Protein AF-Q53W29-F1 (afdb_monomer_lite)

pLDDT: mean 76.53, std 16.5, range [38.97, 96.25]

Radius of gyration: 24.61 Å; chains: 1; bounding box: 53×35×80 Å

Foldseek 3Di:
DDPDDDDPFAFPAADPPQQWTQTPVRDIHHDPDDDDDPPPQQDCRVDPPSCCVRCVVPPDPPVCPPCVVLVVVCVPDVDPSVLVVLLVVLQVQLVVCVVVVHPVSLVSLVVSLVSVVVVLVVCVVPDPDPDDQLLNVLQVQLSVLQVVLSVCCVPPVPLSVLSNVLGNVVSNVLSVLLVVLLVLLCCVPPVVVVPVDDDDDSCVLDDVVLSVQLSVLSSQLSVCCVPDVCSVVSNVVSCVSSVVSVCVSPVD

Secondary structure (DSSP, 8-state):
---PPP----EEEEETTTTEEEETTS-EEE-SS-----TTS----S-TTHHHHHHHHHH-TTSHHHHHHHHHHHHHS---HHHHHHHHHHHHHHHHHHHTT-HHHHHHHHHHHHHHHHHHHHHHHS-S-SS--HHHHHHHHHHHHHHHHHHHTTT-HHHHHHIIIIIIIHHHHHHHHHHHHHHHHHHHHTTTTBTTB-PPPGGGSS-HHHHHHHHHHHHHHHHHTTT-TTHHHHHHHHHHHHHHHHHHHHT-

Structure (mmCIF, N/CA/C/O backbone):
data_AF-Q53W29-F1
#
_entry.id   AF-Q53W29-F1
#
loop_
_atom_site.group_PDB
_atom_site.id
_atom_site.type_symbol
_atom_site.label_atom_id
_atom_site.label_alt_id
_atom_site.label_comp_id
_atom_site.label_asym_id
_atom_site.label_entity_id
_atom_site.label_seq_id
_atom_site.pdbx_PDB_ins_code
_atom_site.Cartn_x
_atom_site.Cartn_y
_atom_site.Cartn_z
_atom_site.occupancy
_atom_site.B_iso_or_equiv
_atom_site.auth_seq_id
_atom_site.auth_comp_id
_atom_site.auth_asym_id
_atom_site.auth_atom_id
_atom_site.pdbx_PDB_model_num
ATOM 1 N N . MET A 1 1 ? -29.229 -2.350 37.852 1.00 38.97 1 MET A N 1
ATOM 2 C CA . MET A 1 1 ? -28.148 -2.123 38.839 1.00 38.97 1 MET A CA 1
ATOM 3 C C . MET A 1 1 ? -26.918 -1.563 38.125 1.00 38.97 1 MET A C 1
ATOM 5 O O . MET A 1 1 ? -26.334 -2.263 37.306 1.00 38.97 1 MET A O 1
ATOM 9 N N . ARG A 1 2 ? -26.562 -0.289 38.352 1.00 41.41 2 ARG A N 1
ATOM 10 C CA . ARG A 1 2 ? -25.326 0.320 37.818 1.00 41.41 2 ARG A CA 1
ATOM 11 C C . ARG A 1 2 ? -24.132 -0.297 38.557 1.00 41.41 2 ARG A C 1
ATOM 13 O O . ARG A 1 2 ? -24.006 -0.080 39.756 1.00 41.41 2 ARG A O 1
ATOM 20 N N . ARG A 1 3 ? -23.262 -1.042 37.866 1.00 46.38 3 ARG A N 1
ATOM 21 C CA . ARG A 1 3 ? -21.938 -1.425 38.392 1.00 46.38 3 ARG A CA 1
ATOM 22 C C . ARG A 1 3 ? -21.079 -0.158 38.501 1.00 46.38 3 ARG A C 1
ATOM 24 O O . ARG A 1 3 ? -20.391 0.209 37.553 1.00 46.38 3 ARG A O 1
ATOM 31 N N . GLY A 1 4 ? -21.208 0.563 39.611 1.00 52.28 4 GLY A N 1
ATOM 32 C CA . GLY A 1 4 ? -20.331 1.681 39.948 1.00 52.28 4 GLY A CA 1
ATOM 33 C C . GLY A 1 4 ? -18.933 1.169 40.285 1.00 52.28 4 GLY A C 1
ATOM 34 O O . GLY A 1 4 ? -18.791 0.089 40.856 1.00 52.28 4 GLY A O 1
ATOM 35 N N . ARG A 1 5 ? -17.896 1.927 39.918 1.00 61.09 5 ARG A N 1
ATOM 36 C CA . ARG A 1 5 ? -16.548 1.698 40.452 1.00 61.09 5 ARG A CA 1
ATOM 37 C C . ARG A 1 5 ? -16.593 2.053 41.934 1.00 61.09 5 ARG A C 1
ATOM 39 O O . ARG A 1 5 ? -16.940 3.182 42.265 1.00 61.09 5 AR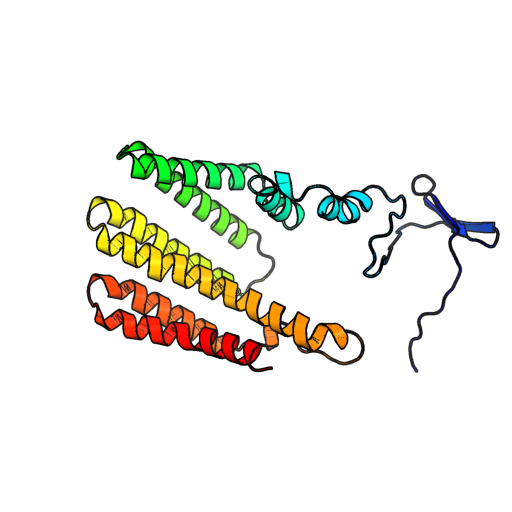G A O 1
ATOM 46 N N . VAL A 1 6 ? -16.280 1.096 42.798 1.00 71.94 6 VAL A N 1
ATOM 47 C CA . VAL A 1 6 ? -16.143 1.334 44.236 1.00 71.94 6 VAL A CA 1
ATOM 48 C C . VAL A 1 6 ? -14.665 1.572 44.508 1.00 71.94 6 VAL A C 1
ATOM 50 O O . VAL A 1 6 ? -13.829 0.752 44.130 1.00 71.94 6 VAL A O 1
ATOM 53 N N . LEU A 1 7 ? -14.341 2.717 45.107 1.00 76.25 7 LEU A N 1
ATOM 54 C CA . LEU A 1 7 ? -13.001 2.967 45.622 1.00 76.25 7 LEU A CA 1
ATOM 55 C C . LEU A 1 7 ? -12.829 2.100 46.873 1.00 76.25 7 LEU A C 1
ATOM 57 O O . LEU A 1 7 ? -13.515 2.335 47.861 1.00 76.25 7 LEU A O 1
ATOM 61 N N . LEU A 1 8 ? -11.969 1.082 46.797 1.00 79.38 8 LEU A N 1
ATOM 62 C CA . LEU A 1 8 ? -11.723 0.172 47.921 1.00 79.38 8 LEU A CA 1
ATOM 63 C C . LEU A 1 8 ? -10.743 0.775 48.931 1.00 79.38 8 LEU A C 1
ATOM 65 O O . LEU A 1 8 ? -11.019 0.753 50.121 1.00 79.38 8 LEU A O 1
ATOM 69 N N . ALA A 1 9 ? -9.624 1.321 48.452 1.00 79.50 9 ALA A N 1
ATOM 70 C CA . ALA A 1 9 ? -8.602 1.962 49.274 1.00 79.50 9 ALA A CA 1
ATOM 71 C C . ALA A 1 9 ? -7.724 2.881 48.410 1.00 79.50 9 ALA A C 1
ATOM 73 O O . ALA A 1 9 ? -7.690 2.738 47.181 1.00 79.50 9 ALA A O 1
ATOM 74 N N . ARG A 1 10 ? -7.006 3.815 49.041 1.00 81.88 10 ARG A N 1
ATOM 75 C CA . ARG A 1 10 ? -5.966 4.625 48.389 1.00 81.88 10 ARG A CA 1
ATOM 76 C C . ARG A 1 10 ? -4.592 4.036 48.669 1.00 81.88 10 ARG A C 1
ATOM 78 O O . ARG A 1 10 ? -4.290 3.654 49.795 1.00 81.88 10 ARG A O 1
ATOM 85 N N . THR A 1 11 ? -3.766 3.953 47.633 1.00 79.50 11 THR A N 1
ATOM 86 C CA . THR A 1 11 ? -2.407 3.411 47.724 1.00 79.50 11 THR A CA 1
ATOM 87 C C . THR A 1 11 ? -1.407 4.556 47.818 1.00 79.50 11 THR A C 1
ATOM 89 O O . THR A 1 11 ? -1.375 5.413 46.939 1.00 79.50 11 THR A O 1
ATOM 92 N N . ARG A 1 12 ? -0.580 4.548 48.865 1.00 82.12 12 ARG A N 1
ATOM 93 C CA . ARG A 1 12 ? 0.506 5.505 49.095 1.00 82.12 12 ARG A CA 1
ATOM 94 C C . ARG A 1 12 ? 1.730 5.199 48.235 1.00 82.12 12 ARG A C 1
ATOM 96 O O . ARG A 1 12 ? 2.352 6.115 47.712 1.00 82.12 12 ARG A O 1
ATOM 103 N N . ALA A 1 13 ? 2.092 3.923 48.117 1.00 75.75 13 ALA A N 1
ATOM 104 C CA . ALA A 1 13 ? 3.241 3.480 47.335 1.00 75.75 13 ALA A CA 1
ATOM 105 C C . ALA A 1 13 ? 3.080 2.026 46.875 1.00 75.75 13 ALA A C 1
ATOM 107 O O . ALA A 1 13 ? 2.381 1.227 47.505 1.00 75.75 13 ALA A O 1
ATOM 108 N N . VAL A 1 14 ? 3.741 1.686 45.770 1.00 79.88 14 VAL A N 1
ATOM 109 C CA . VAL A 1 14 ? 3.763 0.334 45.208 1.00 79.88 14 VAL A CA 1
ATOM 110 C C . VAL A 1 14 ? 5.166 -0.235 45.378 1.00 79.88 14 VAL A C 1
ATOM 112 O O . VAL A 1 14 ? 6.110 0.261 44.773 1.00 79.88 14 VAL A O 1
ATOM 115 N N . ASP A 1 15 ? 5.295 -1.289 46.179 1.00 80.00 15 ASP A N 1
ATOM 116 C CA . ASP A 1 15 ? 6.520 -2.073 46.285 1.00 80.00 15 ASP A CA 1
ATOM 117 C C . ASP A 1 15 ? 6.503 -3.173 45.211 1.00 80.00 15 ASP A C 1
ATOM 119 O O . ASP A 1 15 ? 5.714 -4.129 45.257 1.00 80.00 15 ASP A O 1
ATOM 123 N N . LEU A 1 16 ? 7.344 -2.992 44.191 1.00 75.56 16 LEU A N 1
ATOM 124 C CA . LEU A 1 16 ? 7.481 -3.912 43.061 1.00 75.56 16 LEU A CA 1
ATOM 125 C C . LEU A 1 16 ? 8.342 -5.133 43.401 1.00 75.56 16 LEU A C 1
ATOM 127 O O . LEU A 1 16 ? 8.064 -6.225 42.903 1.00 75.56 16 LEU A O 1
ATOM 131 N N . GLU A 1 17 ? 9.343 -4.972 44.266 1.00 75.88 17 GLU A N 1
ATOM 132 C CA . GLU A 1 17 ? 10.266 -6.044 44.651 1.00 75.88 17 GLU A CA 1
ATOM 133 C C . GLU A 1 17 ? 9.605 -6.997 45.648 1.00 75.88 17 GLU A C 1
ATOM 135 O O . GLU A 1 17 ? 9.575 -8.212 45.438 1.00 75.88 17 GLU A O 1
ATOM 140 N N . GLY A 1 18 ? 8.987 -6.448 46.694 1.00 78.38 18 GLY A N 1
ATOM 141 C CA . GLY A 1 18 ? 8.276 -7.208 47.720 1.00 78.38 18 GLY A CA 1
ATOM 142 C C . GLY A 1 18 ? 6.861 -7.634 47.323 1.00 78.38 18 GLY A C 1
ATOM 143 O O . GLY A 1 18 ? 6.231 -8.387 48.071 1.00 78.38 18 GLY A O 1
ATOM 144 N N . ARG A 1 19 ? 6.368 -7.182 46.158 1.00 83.25 19 ARG A N 1
ATOM 145 C CA . ARG A 1 19 ? 5.010 -7.405 45.621 1.00 83.25 19 ARG A CA 1
ATOM 146 C C . ARG A 1 19 ? 3.896 -7.014 46.594 1.00 83.25 19 ARG A C 1
ATOM 148 O O . ARG A 1 19 ? 2.971 -7.789 46.863 1.00 83.25 19 ARG A O 1
ATOM 155 N N . ARG A 1 20 ? 3.989 -5.802 47.140 1.00 85.69 20 ARG A N 1
ATOM 156 C CA . ARG A 1 20 ? 3.060 -5.267 48.146 1.00 85.69 20 ARG A CA 1
ATOM 157 C C . ARG A 1 20 ? 2.569 -3.872 47.765 1.00 85.69 20 ARG A C 1
ATOM 159 O O . ARG A 1 20 ? 3.304 -3.064 47.210 1.00 85.69 20 ARG A O 1
ATOM 166 N N . LEU A 1 21 ? 1.311 -3.587 48.066 1.00 83.50 21 LEU A N 1
ATOM 167 C CA . LEU A 1 21 ? 0.720 -2.255 47.995 1.00 83.50 21 LEU A CA 1
ATOM 168 C C . LEU A 1 21 ? 0.696 -1.680 49.406 1.00 83.50 21 LEU A C 1
ATOM 170 O O . LEU A 1 21 ? 0.140 -2.302 50.308 1.00 83.50 21 LEU A O 1
ATOM 174 N N . LEU A 1 22 ? 1.286 -0.504 49.588 1.00 84.69 22 LEU A N 1
ATOM 175 C CA . LEU A 1 22 ? 1.229 0.241 50.841 1.00 84.69 22 LEU A CA 1
ATOM 176 C C . LEU A 1 22 ? 0.023 1.176 50.768 1.00 84.69 22 LEU A C 1
ATOM 178 O O . LEU A 1 22 ? 0.002 2.088 49.938 1.00 84.69 22 LEU A O 1
ATOM 182 N N . LEU A 1 23 ? -1.002 0.924 51.575 1.00 86.62 23 LEU A N 1
ATOM 183 C CA . LEU A 1 23 ? -2.218 1.734 51.621 1.00 86.62 23 LEU A CA 1
ATOM 184 C C . LEU A 1 23 ? -1.997 2.991 52.475 1.00 86.62 23 LEU A C 1
ATOM 186 O O . LEU A 1 23 ? -1.118 3.027 53.336 1.00 86.62 23 LEU A O 1
ATOM 190 N N . GLU A 1 24 ? -2.770 4.048 52.217 1.00 84.38 24 GLU A N 1
ATOM 191 C CA . GLU A 1 24 ? -2.707 5.282 53.020 1.00 84.38 24 GLU A CA 1
ATOM 192 C C . GLU A 1 24 ? -3.077 5.033 54.489 1.00 84.38 24 GLU A C 1
ATOM 194 O O . GLU A 1 24 ? -2.496 5.659 55.371 1.00 84.38 24 GLU A O 1
ATOM 199 N N . ASP A 1 25 ? -3.945 4.051 54.745 1.00 82.69 25 ASP A N 1
ATOM 200 C CA . ASP A 1 25 ? -4.374 3.642 56.088 1.00 82.69 25 ASP A CA 1
ATOM 201 C C . ASP A 1 25 ? -3.302 2.827 56.848 1.00 82.69 25 ASP A C 1
ATOM 203 O O . ASP A 1 25 ? -3.520 2.399 57.978 1.00 82.69 25 ASP A O 1
ATOM 207 N N . GLY A 1 26 ? -2.125 2.613 56.243 1.00 80.62 26 GLY A N 1
ATOM 208 C CA . GLY A 1 26 ? -1.001 1.870 56.826 1.00 80.62 26 GLY A CA 1
ATOM 209 C C . GLY A 1 26 ? -1.025 0.363 56.555 1.00 80.62 26 GLY A C 1
ATOM 210 O O . GLY A 1 26 ? -0.015 -0.310 56.765 1.00 80.62 26 GLY A O 1
ATOM 211 N N . ASP A 1 27 ? -2.134 -0.156 56.032 1.00 83.62 27 ASP A N 1
ATOM 212 C CA . ASP A 1 27 ? -2.282 -1.561 55.667 1.00 83.62 27 ASP A CA 1
ATOM 213 C C . ASP A 1 27 ? -1.431 -1.947 54.449 1.00 83.62 27 ASP A C 1
ATOM 215 O O . ASP A 1 27 ? -1.219 -1.170 53.512 1.00 83.62 27 ASP A O 1
ATOM 219 N N . VAL A 1 28 ? -0.958 -3.195 54.447 1.00 85.56 28 VAL A N 1
ATOM 220 C CA . VAL A 1 28 ? -0.100 -3.737 53.390 1.00 85.56 28 VAL A CA 1
ATOM 221 C C . VAL A 1 28 ? -0.832 -4.849 52.652 1.00 85.56 28 VAL A C 1
ATOM 223 O O . VAL A 1 28 ? -1.107 -5.905 53.222 1.00 85.56 28 VAL A O 1
ATOM 226 N N . LEU A 1 29 ? -1.117 -4.639 51.365 1.00 85.44 29 LEU A N 1
ATOM 227 C CA . LEU A 1 29 ? -1.832 -5.612 50.542 1.00 85.44 29 LEU A CA 1
ATOM 228 C C . LEU A 1 29 ? -0.870 -6.350 49.598 1.00 85.44 29 LEU A C 1
ATOM 230 O O . LEU A 1 29 ? -0.318 -5.731 48.685 1.00 85.44 29 LEU A O 1
ATOM 234 N N . PRO A 1 30 ? -0.648 -7.663 49.759 1.00 87.88 30 PRO A N 1
ATOM 235 C CA . PRO A 1 30 ? 0.160 -8.422 48.814 1.00 87.88 30 PRO A CA 1
ATOM 236 C C . PRO A 1 30 ? -0.577 -8.590 47.480 1.00 87.88 30 PRO A C 1
ATOM 238 O O . PRO A 1 30 ? -1.796 -8.767 47.447 1.00 87.88 30 PRO A O 1
ATOM 241 N N . TYR A 1 31 ? 0.159 -8.599 46.369 1.00 81.75 31 TYR A N 1
ATOM 242 C CA . TYR A 1 31 ? -0.407 -8.883 45.050 1.00 81.75 31 TYR A CA 1
ATOM 243 C C . TYR A 1 31 ? 0.415 -9.920 44.285 1.00 81.75 31 TYR A C 1
ATOM 245 O O . TYR A 1 31 ? 1.634 -10.012 44.394 1.00 81.75 31 TYR A O 1
ATOM 253 N N . ARG A 1 32 ? -0.272 -10.711 43.455 1.00 80.38 32 ARG A N 1
ATOM 254 C CA . ARG A 1 32 ? 0.377 -11.633 42.509 1.00 80.38 32 ARG A CA 1
ATOM 255 C C . ARG A 1 32 ? 0.527 -11.008 41.126 1.00 80.38 32 ARG A C 1
ATOM 257 O O . ARG A 1 32 ? 1.554 -11.189 40.478 1.00 80.38 32 ARG A O 1
ATOM 264 N N . HIS A 1 33 ? -0.487 -10.256 40.703 1.00 76.94 33 HIS A N 1
ATOM 265 C CA . HIS A 1 33 ? -0.517 -9.502 39.455 1.00 76.94 33 HIS A CA 1
ATOM 266 C C . HIS A 1 33 ? -1.062 -8.107 39.742 1.00 76.94 33 HIS A C 1
ATOM 268 O O . HIS A 1 33 ? -2.123 -7.977 40.351 1.00 76.94 33 HIS A O 1
ATOM 274 N N . LEU A 1 34 ? -0.326 -7.082 39.314 1.00 76.94 34 LEU A N 1
ATOM 275 C CA . LEU A 1 34 ? -0.728 -5.689 39.441 1.00 76.94 34 LEU A CA 1
ATOM 276 C C . LEU A 1 34 ? -1.167 -5.177 38.071 1.00 76.94 34 LEU A C 1
ATOM 278 O O . LEU A 1 34 ? -0.392 -5.207 37.119 1.00 76.94 34 LEU A O 1
ATOM 282 N N . VAL A 1 35 ? -2.410 -4.711 37.976 1.00 73.50 35 VAL A N 1
ATOM 283 C CA . VAL A 1 35 ? -2.943 -4.070 36.769 1.00 73.50 35 VAL A CA 1
ATOM 284 C C . VAL A 1 35 ? -3.181 -2.603 37.095 1.00 73.50 35 VAL A C 1
ATOM 286 O O . VAL A 1 35 ? -4.071 -2.276 37.877 1.00 73.50 35 VAL A O 1
ATOM 289 N N . VAL A 1 36 ? -2.375 -1.724 36.503 1.00 71.56 36 VAL A N 1
ATOM 290 C CA . VAL A 1 36 ? -2.460 -0.275 36.713 1.00 71.56 36 VAL A CA 1
ATOM 291 C C . VAL A 1 36 ? -3.171 0.359 35.520 1.00 71.56 36 VAL A C 1
ATOM 293 O O . VAL A 1 36 ? -2.742 0.204 34.381 1.00 71.56 36 VAL A O 1
ATOM 296 N N . ALA A 1 37 ? -4.264 1.078 35.775 1.00 67.94 37 ALA A N 1
ATOM 297 C CA . ALA A 1 37 ? -4.980 1.841 34.756 1.00 67.94 37 ALA A CA 1
ATOM 298 C C . ALA A 1 37 ? -4.677 3.334 34.936 1.00 67.94 37 ALA A C 1
ATOM 300 O O . ALA A 1 37 ? -5.275 3.991 35.783 1.00 67.94 37 ALA A O 1
ATOM 301 N N . THR A 1 38 ? -3.745 3.869 34.147 1.00 61.56 38 THR A N 1
ATOM 302 C CA . THR A 1 38 ? -3.187 5.224 34.327 1.00 61.56 38 THR A CA 1
ATOM 303 C C . THR A 1 38 ? -4.040 6.356 33.743 1.00 61.56 38 THR A C 1
ATOM 305 O O . THR A 1 38 ? -3.703 7.526 33.882 1.00 61.56 38 THR A O 1
ATOM 308 N N . GLY A 1 39 ? -5.186 6.052 33.128 1.00 60.41 39 GLY A N 1
ATOM 309 C CA . GLY A 1 39 ? -5.981 7.074 32.442 1.00 60.41 39 GLY A CA 1
ATOM 310 C C . GLY A 1 39 ? -5.203 7.741 31.297 1.00 60.41 39 GLY A C 1
ATOM 311 O O . GLY A 1 39 ? -4.250 7.178 30.770 1.00 60.41 39 GLY A O 1
ATOM 312 N N . SER A 1 40 ? -5.642 8.924 30.863 1.00 49.41 40 SER A N 1
ATOM 313 C CA . SER A 1 40 ? -5.074 9.644 29.710 1.00 49.41 40 SER A CA 1
ATOM 314 C C . SER A 1 40 ? -3.963 10.639 30.063 1.00 49.41 40 SER A C 1
ATOM 316 O O . SER A 1 40 ? -3.484 11.339 29.176 1.00 49.41 40 SER A O 1
ATOM 318 N N . LEU A 1 41 ? -3.603 10.767 31.341 1.00 47.31 41 LEU A N 1
ATOM 319 C CA . LEU A 1 41 ? -2.582 11.705 31.798 1.00 47.31 41 LEU A CA 1
ATOM 320 C C . LEU A 1 41 ? -1.287 10.929 32.065 1.00 47.31 41 LEU A C 1
ATOM 322 O O . LEU A 1 41 ? -1.302 10.008 32.881 1.00 47.31 41 LEU A O 1
ATOM 326 N N . PRO A 1 42 ? -0.184 11.270 31.384 1.00 48.09 42 PRO A N 1
ATOM 327 C CA . PRO A 1 42 ? 1.108 10.657 31.635 1.00 48.09 42 PRO A CA 1
ATOM 328 C C . PRO A 1 42 ? 1.651 11.161 32.978 1.00 48.09 42 PRO A C 1
ATOM 330 O O . PRO A 1 42 ? 2.324 12.184 33.043 1.00 48.09 42 PRO A O 1
ATOM 333 N N . SER A 1 43 ? 1.321 10.472 34.066 1.00 53.81 43 SER A N 1
ATOM 334 C CA . SER A 1 43 ? 1.996 10.627 35.353 1.00 53.81 43 SER A CA 1
ATOM 335 C C . SER A 1 43 ? 3.097 9.576 35.476 1.00 53.81 43 SER A C 1
ATOM 337 O O . SER A 1 43 ? 2.880 8.401 35.175 1.00 53.81 43 SER A O 1
ATOM 339 N N . ASP A 1 44 ? 4.290 9.996 35.899 1.00 56.19 44 ASP A N 1
ATOM 340 C CA . ASP A 1 44 ? 5.346 9.058 36.267 1.00 56.19 44 ASP A CA 1
ATOM 341 C C . ASP A 1 44 ? 4.942 8.360 37.568 1.00 56.19 44 ASP A C 1
ATOM 343 O O . ASP A 1 44 ? 4.820 8.985 38.621 1.00 56.19 44 ASP A O 1
ATOM 347 N N . LEU A 1 45 ? 4.651 7.066 37.466 1.00 59.72 45 LEU A N 1
ATOM 348 C CA . LEU A 1 45 ? 4.198 6.244 38.586 1.00 59.72 45 LEU A CA 1
ATOM 349 C C . LEU A 1 45 ? 5.352 5.506 39.272 1.00 59.72 45 LEU A C 1
ATOM 351 O O . LEU A 1 45 ? 5.093 4.632 40.097 1.00 59.72 45 LEU A O 1
ATOM 355 N N . GLY A 1 46 ? 6.608 5.793 38.908 1.00 55.91 46 GLY A N 1
ATOM 356 C CA . GLY A 1 46 ? 7.776 5.088 39.443 1.00 55.91 46 GLY A CA 1
ATOM 357 C C . GLY A 1 46 ? 7.823 3.609 39.044 1.00 55.91 46 GLY A C 1
ATOM 358 O O . GLY A 1 46 ? 8.558 2.828 39.640 1.00 55.91 46 GLY A O 1
ATOM 359 N N . VAL A 1 47 ? 7.030 3.210 38.041 1.00 57.12 47 VAL A N 1
ATOM 360 C CA . VAL A 1 47 ? 7.016 1.851 37.494 1.00 57.12 47 VAL A CA 1
ATOM 361 C C . VAL A 1 47 ? 8.021 1.790 36.337 1.00 57.12 47 VAL A C 1
ATOM 363 O O . VAL A 1 47 ? 7.847 2.523 35.353 1.00 57.12 47 VAL A O 1
ATOM 366 N N . PRO A 1 48 ? 9.052 0.925 36.406 1.00 49.62 48 PRO A N 1
ATOM 367 C CA . PRO A 1 48 ? 10.018 0.752 35.325 1.00 49.62 48 PRO A CA 1
ATOM 368 C C . PRO A 1 48 ? 9.304 0.487 33.991 1.00 49.62 48 PRO A C 1
ATOM 370 O O . PRO A 1 48 ? 8.479 -0.419 33.891 1.00 49.62 48 PRO A O 1
ATOM 373 N N . GLY A 1 49 ? 9.594 1.304 32.973 1.00 49.97 49 GLY A N 1
ATOM 374 C CA . GLY A 1 49 ? 9.006 1.203 31.627 1.00 49.97 49 GLY A CA 1
ATOM 375 C C . GLY A 1 49 ? 7.840 2.157 31.320 1.00 49.97 49 GLY A C 1
ATOM 376 O O . GLY A 1 49 ? 7.549 2.375 30.147 1.00 49.97 49 GLY A O 1
ATOM 377 N N . VAL A 1 50 ? 7.212 2.794 32.319 1.00 49.06 50 VAL A N 1
ATOM 378 C CA . VAL A 1 50 ? 6.088 3.736 32.094 1.00 49.06 50 VAL A CA 1
ATOM 379 C C . VAL A 1 50 ? 6.576 5.148 31.733 1.00 49.06 50 VAL A C 1
ATOM 381 O O . VAL A 1 50 ? 6.007 5.794 30.851 1.00 49.06 50 VAL A O 1
ATOM 384 N N . GLY A 1 51 ? 7.678 5.608 32.339 1.00 46.44 51 GLY A N 1
ATOM 385 C CA . GLY A 1 51 ? 8.250 6.940 32.085 1.00 46.44 51 GLY A CA 1
ATOM 386 C C . GLY A 1 51 ? 8.758 7.154 30.650 1.00 46.44 51 GLY A C 1
ATOM 387 O O . GLY A 1 51 ? 8.638 8.253 30.111 1.00 46.44 51 GLY A O 1
ATOM 388 N N . LEU A 1 52 ? 9.242 6.094 29.989 1.00 46.38 52 LEU A N 1
ATOM 389 C CA . LEU A 1 52 ? 9.743 6.142 28.605 1.00 46.38 52 LEU A CA 1
ATOM 390 C C . LEU A 1 52 ? 8.644 6.489 27.583 1.00 46.38 52 LEU A C 1
ATOM 392 O O . LEU A 1 52 ? 8.901 7.229 26.636 1.00 46.38 52 LEU A O 1
ATOM 396 N N . LEU A 1 53 ? 7.412 6.020 27.804 1.00 43.66 53 LEU A N 1
ATOM 397 C CA . LEU A 1 53 ? 6.248 6.315 26.955 1.00 43.66 53 LEU A CA 1
ATOM 398 C C . LEU A 1 53 ? 5.685 7.724 27.190 1.00 43.66 53 LEU A C 1
ATOM 400 O O . LEU A 1 53 ? 5.256 8.388 26.250 1.00 43.66 53 LEU A O 1
ATOM 404 N N . ALA A 1 54 ? 5.683 8.167 28.446 1.00 39.72 54 ALA A N 1
ATOM 405 C CA . ALA A 1 54 ? 5.110 9.438 28.878 1.00 39.72 54 ALA A CA 1
ATOM 406 C C . ALA A 1 54 ? 5.982 10.652 28.512 1.00 39.72 54 ALA A C 1
ATOM 408 O O . ALA A 1 54 ? 5.467 11.677 28.067 1.00 39.72 54 ALA A O 1
ATOM 409 N N . LEU A 1 55 ? 7.299 10.538 28.704 1.00 40.66 55 LEU A N 1
ATOM 410 C CA . LEU A 1 55 ? 8.235 11.663 28.613 1.00 40.66 55 LEU A CA 1
ATOM 411 C C . LEU A 1 55 ? 9.046 11.676 27.309 1.00 40.66 55 LEU A C 1
ATOM 413 O O . LEU A 1 55 ? 9.523 12.739 26.911 1.00 40.66 55 LEU A O 1
ATOM 417 N N . GLY A 1 56 ? 9.167 10.538 26.615 1.00 41.47 56 GLY A N 1
ATOM 418 C CA . GLY A 1 56 ? 9.951 10.422 25.379 1.00 41.47 56 GLY A CA 1
ATOM 419 C C . GLY A 1 56 ? 9.399 11.244 24.209 1.00 41.47 56 GLY A C 1
ATOM 420 O O . GLY A 1 56 ? 10.167 11.817 23.442 1.00 41.47 56 GLY A O 1
ATOM 421 N N . PHE A 1 57 ? 8.073 11.384 24.105 1.00 40.66 57 PHE A N 1
ATOM 422 C CA . PHE A 1 57 ? 7.439 12.189 23.051 1.00 40.66 57 PHE A CA 1
ATOM 423 C C . PHE A 1 57 ? 7.552 13.702 23.275 1.00 40.66 57 PHE A C 1
ATOM 425 O O . PHE A 1 57 ? 7.499 14.464 22.313 1.00 40.66 57 PHE A O 1
ATOM 432 N N . ALA A 1 58 ? 7.704 14.147 24.525 1.00 40.84 58 ALA A N 1
ATOM 433 C CA . ALA A 1 58 ? 7.697 15.569 24.860 1.00 40.84 58 ALA A CA 1
ATOM 434 C C . ALA A 1 58 ? 9.071 16.242 24.693 1.00 40.84 58 ALA A C 1
ATOM 436 O O . ALA A 1 58 ? 9.127 17.454 24.508 1.00 40.84 58 ALA A O 1
ATOM 437 N N . GLN A 1 59 ? 10.174 15.484 24.763 1.00 40.66 59 GLN A N 1
ATOM 438 C CA . GLN A 1 59 ? 11.503 16.068 24.995 1.00 40.66 59 GLN A CA 1
ATOM 439 C C . GLN A 1 59 ? 12.469 16.069 23.799 1.00 40.66 59 GLN A C 1
ATOM 441 O O . GLN A 1 59 ? 13.530 16.676 23.906 1.00 40.66 59 GLN A O 1
ATOM 446 N N . ALA A 1 60 ? 12.147 15.460 22.649 1.00 41.25 60 ALA A N 1
ATOM 447 C CA . ALA A 1 60 ? 13.087 15.454 21.516 1.00 41.25 60 ALA A CA 1
ATOM 448 C C . ALA A 1 60 ? 12.434 15.433 20.116 1.00 41.25 60 ALA A C 1
ATOM 450 O O . ALA A 1 60 ? 12.636 14.484 19.364 1.00 41.25 60 ALA A O 1
ATOM 451 N N . PRO A 1 61 ? 11.707 16.487 19.696 1.00 44.22 61 PRO A N 1
ATOM 452 C CA . PRO A 1 61 ? 11.138 16.567 18.344 1.00 44.22 61 PRO A CA 1
ATOM 453 C C . PRO A 1 61 ? 12.189 16.697 17.220 1.00 44.22 61 PRO A C 1
ATOM 455 O O . PRO A 1 61 ? 11.891 16.394 16.069 1.00 44.22 61 PRO A O 1
ATOM 458 N N . ALA A 1 62 ? 13.423 17.118 17.525 1.00 41.12 62 ALA A N 1
ATOM 459 C CA . ALA A 1 62 ? 14.430 17.461 16.511 1.00 41.12 62 ALA A CA 1
ATOM 460 C C . ALA A 1 62 ? 15.262 16.274 15.975 1.00 41.12 62 ALA A C 1
ATOM 462 O O . ALA A 1 62 ? 15.810 16.363 14.880 1.00 41.12 62 ALA A O 1
ATOM 463 N N . LEU A 1 63 ? 15.344 15.153 16.703 1.00 41.56 63 LEU A N 1
ATOM 464 C CA . LEU A 1 63 ? 16.121 13.962 16.294 1.00 41.56 63 LEU A CA 1
ATOM 465 C C . LEU A 1 63 ? 15.258 12.867 15.634 1.00 41.56 63 LEU A C 1
ATOM 467 O O . LEU A 1 63 ? 15.753 11.828 15.202 1.00 41.56 63 LEU A O 1
ATOM 471 N N . VAL A 1 64 ? 13.956 13.121 15.518 1.00 50.16 64 VAL A N 1
ATOM 472 C CA . VAL A 1 64 ? 12.932 12.200 15.010 1.00 50.16 64 VAL A CA 1
ATOM 473 C C . VAL A 1 64 ? 12.929 11.942 13.489 1.00 50.16 64 VAL A C 1
ATOM 475 O O . VAL A 1 64 ? 12.372 10.901 13.132 1.00 50.16 64 VAL A O 1
ATOM 478 N N . PRO A 1 65 ? 13.534 12.735 12.569 1.00 43.81 65 PRO A N 1
ATOM 479 C CA . PRO A 1 65 ? 13.270 12.524 11.140 1.00 43.81 65 PRO A CA 1
ATOM 480 C C . PRO A 1 65 ? 13.734 11.166 10.591 1.00 43.81 65 PRO A C 1
ATOM 482 O O . PRO A 1 65 ? 13.120 10.662 9.658 1.00 43.81 65 PRO A O 1
ATOM 485 N N . TRP A 1 66 ? 14.775 10.553 11.171 1.00 41.41 66 TRP A N 1
ATOM 486 C CA . TRP A 1 66 ? 15.375 9.324 10.626 1.00 41.41 66 TRP A CA 1
ATOM 487 C C . TRP A 1 66 ? 15.239 8.100 11.545 1.00 41.41 66 TRP A C 1
ATOM 489 O O . TRP A 1 66 ? 15.039 6.992 11.057 1.00 41.41 66 TRP A O 1
ATOM 499 N N . GLY A 1 67 ? 15.281 8.279 12.872 1.00 39.50 67 GLY A N 1
ATOM 500 C CA . GLY A 1 67 ? 15.165 7.176 13.840 1.00 39.50 67 GLY A CA 1
ATOM 501 C C . GLY A 1 67 ? 13.769 6.999 14.446 1.00 39.50 67 GLY A C 1
ATOM 502 O O . GLY A 1 67 ? 13.413 5.902 14.865 1.00 39.50 67 GLY A O 1
ATOM 503 N N . GLY A 1 68 ? 12.950 8.055 14.475 1.00 42.47 68 GLY A N 1
ATOM 504 C CA . GLY A 1 68 ? 11.670 8.045 15.187 1.00 42.47 68 GLY A CA 1
ATOM 505 C C . GLY A 1 68 ? 10.595 7.200 14.507 1.00 42.47 68 GLY A C 1
ATOM 506 O O . GLY A 1 68 ? 9.831 6.530 15.191 1.00 42.47 68 GLY A O 1
ATOM 507 N N . ALA A 1 69 ? 10.570 7.154 13.173 1.00 47.41 69 ALA A N 1
ATOM 508 C CA . ALA A 1 69 ? 9.669 6.266 12.435 1.00 47.41 69 ALA A CA 1
ATOM 509 C C . ALA A 1 69 ? 10.029 4.781 12.635 1.00 47.41 69 ALA A C 1
ATOM 511 O O . ALA A 1 69 ? 9.137 3.943 12.759 1.00 47.41 69 ALA A O 1
ATOM 512 N N . LEU A 1 70 ? 11.328 4.474 12.729 1.00 46.12 70 LEU A N 1
ATOM 513 C CA . LEU A 1 70 ? 11.843 3.130 13.000 1.00 46.12 70 LEU A CA 1
ATOM 514 C C . LEU A 1 70 ? 11.569 2.704 14.444 1.00 46.12 70 LEU A C 1
ATOM 516 O O . LEU A 1 70 ? 11.061 1.612 14.663 1.00 46.12 70 LEU A O 1
ATOM 520 N N . ALA A 1 71 ? 11.811 3.590 15.413 1.00 41.44 71 ALA A N 1
ATOM 521 C CA . ALA A 1 71 ? 11.524 3.345 16.824 1.00 41.44 71 ALA A CA 1
ATOM 522 C C . ALA A 1 71 ? 10.017 3.200 17.087 1.00 41.44 71 ALA A C 1
ATOM 524 O O . ALA A 1 71 ? 9.603 2.335 17.853 1.00 41.44 71 ALA A O 1
ATOM 525 N N . LEU A 1 72 ? 9.178 3.996 16.416 1.00 43.94 72 LEU A N 1
ATOM 526 C CA . LEU A 1 72 ? 7.723 3.890 16.517 1.00 43.94 72 LEU A CA 1
ATOM 527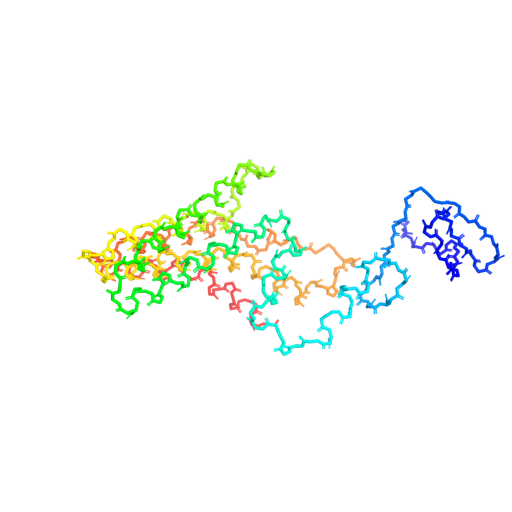 C C . LEU A 1 72 ? 7.210 2.588 15.874 1.00 43.94 72 LEU A C 1
ATOM 529 O O . LEU A 1 72 ? 6.334 1.938 16.435 1.00 43.94 72 LEU A O 1
ATOM 533 N N . ALA A 1 73 ? 7.771 2.158 14.740 1.00 43.97 73 ALA A N 1
ATOM 534 C CA . ALA A 1 73 ? 7.430 0.873 14.124 1.00 43.97 73 ALA A CA 1
ATOM 535 C C . ALA A 1 73 ? 7.892 -0.330 14.973 1.00 43.97 73 ALA A C 1
ATOM 537 O O . ALA A 1 73 ? 7.136 -1.291 15.125 1.00 43.97 73 ALA A O 1
ATOM 538 N N . ALA A 1 74 ? 9.084 -0.240 15.570 1.00 40.72 74 ALA A N 1
ATOM 539 C CA . ALA A 1 74 ? 9.675 -1.252 16.444 1.00 40.72 74 ALA A CA 1
ATOM 540 C C . ALA A 1 74 ? 8.914 -1.435 17.768 1.00 40.72 74 ALA A C 1
ATOM 542 O O . ALA A 1 74 ? 8.705 -2.558 18.223 1.00 40.72 74 ALA A O 1
ATOM 543 N N . LEU A 1 75 ? 8.437 -0.345 18.379 1.00 45.09 75 LEU A N 1
ATOM 544 C CA . LEU A 1 75 ? 7.737 -0.400 19.668 1.00 45.09 75 LEU A CA 1
ATOM 545 C C . LEU A 1 75 ? 6.310 -0.950 19.575 1.00 45.09 75 LEU A C 1
ATOM 547 O O . LEU A 1 75 ? 5.813 -1.519 20.546 1.00 45.09 75 LEU A O 1
ATOM 551 N N . PHE A 1 76 ? 5.633 -0.791 18.434 1.00 40.19 76 PHE A N 1
ATOM 552 C CA . PHE A 1 76 ? 4.242 -1.232 18.291 1.00 40.19 76 PHE A CA 1
ATOM 553 C C . PHE A 1 76 ? 4.096 -2.659 17.764 1.00 40.19 76 PHE A C 1
ATOM 555 O O . PHE A 1 76 ? 3.074 -3.297 18.035 1.00 40.19 76 PHE A O 1
ATOM 562 N N . HIS A 1 77 ? 5.076 -3.185 17.031 1.00 43.38 77 HIS A N 1
ATOM 563 C CA . HIS A 1 77 ? 5.055 -4.539 16.486 1.00 43.38 77 HIS A CA 1
ATOM 564 C C . HIS A 1 77 ? 6.417 -5.188 16.733 1.00 43.38 77 HIS A C 1
ATOM 566 O O . HIS A 1 77 ? 7.410 -4.697 16.218 1.00 43.38 77 HIS A O 1
ATOM 572 N N . GLY A 1 78 ? 6.456 -6.303 17.478 1.00 42.19 78 GLY A N 1
ATOM 573 C CA . GLY A 1 78 ? 7.651 -7.138 17.695 1.00 42.19 78 GLY A CA 1
ATOM 574 C C . GLY A 1 78 ? 8.150 -7.807 16.407 1.00 42.19 78 GLY A C 1
ATOM 575 O O . GLY A 1 78 ? 8.090 -9.024 16.250 1.00 42.19 78 GLY A O 1
ATOM 576 N N . VAL A 1 79 ? 8.551 -6.985 15.447 1.00 51.19 79 VAL A N 1
ATOM 577 C CA . VAL A 1 79 ? 9.068 -7.306 14.121 1.00 51.19 79 VAL A CA 1
ATOM 578 C C . VAL A 1 79 ? 10.583 -7.231 14.225 1.00 51.19 79 VAL A C 1
AT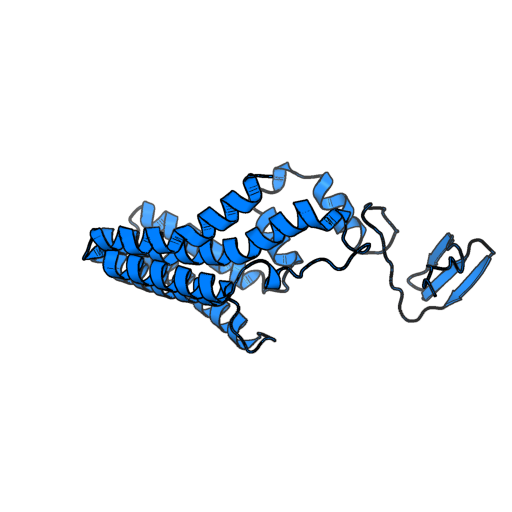OM 580 O O . VAL A 1 79 ? 11.093 -6.237 14.725 1.00 51.19 79 VAL A O 1
ATOM 583 N N . ASP A 1 80 ? 11.293 -8.265 13.757 1.00 57.03 80 ASP A N 1
ATOM 584 C CA . ASP A 1 80 ? 12.764 -8.242 13.691 1.00 57.03 80 ASP A CA 1
ATOM 585 C C . ASP A 1 80 ? 13.273 -6.945 13.042 1.00 57.03 80 ASP A C 1
ATOM 587 O O . ASP A 1 80 ? 13.141 -6.745 11.831 1.00 57.03 80 ASP A O 1
ATOM 591 N N . GLU A 1 81 ? 13.866 -6.073 13.859 1.00 57.97 81 GLU A N 1
ATOM 592 C CA . GLU A 1 81 ? 14.361 -4.749 13.464 1.00 57.97 81 GLU A CA 1
ATOM 593 C C . GLU A 1 81 ? 15.451 -4.839 12.386 1.00 57.97 81 GLU A C 1
ATOM 595 O O . GLU A 1 81 ? 15.585 -3.951 11.543 1.00 57.97 81 GLU A O 1
ATOM 600 N N . SER A 1 82 ? 16.200 -5.945 12.368 1.00 64.25 82 SER A N 1
ATOM 601 C CA . SER A 1 82 ? 17.295 -6.186 11.428 1.00 64.25 82 SER A CA 1
ATOM 602 C C . SER A 1 82 ? 16.814 -6.388 9.990 1.00 64.25 82 SER A C 1
ATOM 604 O O . SER A 1 82 ? 17.406 -5.831 9.066 1.00 64.25 82 SER A O 1
ATOM 606 N N . ALA A 1 83 ? 15.726 -7.135 9.785 1.00 68.50 83 ALA A N 1
ATOM 607 C CA . ALA A 1 83 ? 15.189 -7.416 8.453 1.00 68.50 83 ALA A CA 1
ATOM 608 C C . ALA A 1 83 ? 14.543 -6.170 7.830 1.00 68.50 83 ALA A C 1
ATOM 610 O O . ALA A 1 83 ? 14.796 -5.849 6.667 1.00 68.50 83 ALA A O 1
ATOM 611 N N . LEU A 1 84 ? 13.773 -5.425 8.630 1.00 68.31 84 LEU A N 1
ATOM 612 C CA . LEU A 1 84 ? 13.100 -4.208 8.178 1.00 68.31 84 LEU A CA 1
ATOM 613 C C . LEU A 1 84 ? 14.106 -3.073 7.932 1.00 68.31 84 LEU A C 1
ATOM 615 O O . LEU A 1 84 ? 14.015 -2.371 6.924 1.00 68.31 84 LEU A O 1
ATOM 619 N N . GLY A 1 85 ? 15.113 -2.930 8.800 1.00 73.19 85 GLY A N 1
ATOM 620 C CA . GLY A 1 85 ? 16.221 -1.999 8.588 1.00 73.19 85 GLY A CA 1
ATOM 621 C C . GLY A 1 85 ? 17.013 -2.317 7.317 1.00 73.19 85 GLY A C 1
ATOM 622 O O . GLY A 1 85 ? 17.288 -1.414 6.526 1.00 73.19 85 GLY A O 1
ATOM 623 N N . LEU A 1 86 ? 17.320 -3.596 7.074 1.00 76.50 86 LEU A N 1
ATOM 624 C CA . LEU A 1 86 ? 18.010 -4.042 5.860 1.00 76.50 86 LEU A CA 1
ATOM 625 C C . LEU A 1 86 ? 17.195 -3.749 4.595 1.00 76.50 86 LEU A C 1
ATOM 627 O O . LEU A 1 86 ? 17.754 -3.254 3.618 1.00 76.50 86 LEU A O 1
ATOM 631 N N . PHE A 1 87 ? 15.884 -4.007 4.618 1.00 81.12 87 PHE A N 1
ATOM 632 C CA . PHE A 1 87 ? 14.980 -3.676 3.516 1.00 81.12 87 PHE A CA 1
ATOM 633 C C . PHE A 1 87 ? 15.042 -2.187 3.162 1.00 81.12 87 PHE A C 1
ATOM 635 O O . PHE A 1 87 ? 15.215 -1.836 1.995 1.00 81.12 87 PHE A O 1
ATOM 642 N N . LEU A 1 88 ? 14.945 -1.309 4.164 1.00 77.25 88 LEU A N 1
ATOM 643 C CA . LEU A 1 88 ? 14.965 0.135 3.947 1.00 77.25 88 LEU A CA 1
ATOM 644 C C . LEU A 1 88 ? 16.317 0.613 3.417 1.00 77.25 88 LEU A C 1
ATOM 646 O O . LEU A 1 88 ? 16.346 1.423 2.491 1.00 77.25 88 LEU A O 1
ATOM 650 N N . TRP A 1 89 ? 17.429 0.107 3.949 1.00 81.88 89 TRP A N 1
ATOM 651 C CA . TRP A 1 89 ? 18.757 0.427 3.424 1.00 81.88 89 TRP A CA 1
ATOM 652 C C . TRP A 1 89 ? 18.925 -0.035 1.976 1.00 81.88 89 TRP A C 1
ATOM 654 O O . TRP A 1 89 ? 19.331 0.762 1.132 1.00 81.88 89 TRP A O 1
ATOM 664 N N . ALA A 1 90 ? 18.553 -1.280 1.665 1.00 83.12 90 ALA A N 1
ATOM 665 C CA . ALA A 1 90 ? 18.625 -1.824 0.311 1.00 83.12 90 ALA A CA 1
ATOM 666 C C . ALA A 1 90 ? 17.751 -1.032 -0.675 1.00 83.12 90 ALA A C 1
ATOM 668 O O . ALA A 1 90 ? 18.207 -0.703 -1.768 1.00 83.12 90 ALA A O 1
ATOM 669 N N . ALA A 1 91 ? 16.528 -0.663 -0.284 1.00 84.69 91 ALA A N 1
ATOM 670 C CA . ALA A 1 91 ? 15.626 0.123 -1.121 1.00 84.69 91 ALA A CA 1
ATOM 671 C C . ALA A 1 91 ? 16.170 1.535 -1.390 1.00 84.69 91 ALA A C 1
ATOM 673 O O . ALA A 1 91 ? 16.200 1.970 -2.540 1.00 84.69 91 ALA A O 1
ATOM 674 N N . ASN A 1 92 ? 16.632 2.242 -0.352 1.00 85.75 92 ASN A N 1
ATOM 675 C CA . ASN A 1 92 ? 17.158 3.601 -0.497 1.00 85.75 92 ASN A CA 1
ATOM 676 C C . ASN A 1 92 ? 18.441 3.627 -1.335 1.00 85.75 92 ASN A C 1
ATOM 678 O O . ASN A 1 92 ? 18.543 4.421 -2.268 1.00 85.75 92 ASN A O 1
ATOM 682 N N . LEU A 1 93 ? 19.399 2.743 -1.043 1.00 86.31 93 LEU A N 1
ATOM 683 C CA . LEU A 1 93 ? 20.635 2.637 -1.823 1.00 86.31 93 LEU A CA 1
ATOM 684 C C . LEU A 1 93 ? 20.356 2.186 -3.259 1.00 86.31 93 LEU A C 1
ATOM 686 O O . LEU A 1 93 ? 20.986 2.686 -4.185 1.00 86.31 93 LEU A O 1
ATOM 690 N N . GLY A 1 94 ? 19.380 1.298 -3.460 1.00 86.31 94 GLY A N 1
ATOM 691 C CA . GLY A 1 94 ? 18.947 0.875 -4.788 1.00 86.31 94 GLY A CA 1
ATOM 692 C C . GLY A 1 94 ? 18.372 2.018 -5.623 1.00 86.31 94 GLY A C 1
ATOM 693 O O . GLY A 1 94 ? 18.750 2.177 -6.783 1.00 86.31 94 GLY A O 1
ATOM 694 N N . LEU A 1 95 ? 17.518 2.859 -5.029 1.00 87.19 95 LEU A N 1
ATOM 695 C CA . LEU A 1 95 ? 16.976 4.052 -5.688 1.00 87.19 95 LEU A CA 1
ATOM 696 C C . LEU A 1 95 ? 18.075 5.064 -6.035 1.00 87.19 95 LEU A C 1
ATOM 698 O O . LEU A 1 95 ? 18.093 5.576 -7.153 1.00 87.19 95 LEU A O 1
ATOM 702 N N . TRP A 1 96 ? 19.007 5.322 -5.113 1.00 84.56 96 TRP A N 1
ATOM 703 C CA . TRP A 1 96 ? 20.151 6.203 -5.363 1.00 84.56 96 TRP A CA 1
ATOM 704 C C . TRP A 1 96 ? 21.069 5.663 -6.463 1.00 84.56 96 TRP A C 1
ATOM 706 O O . TRP A 1 96 ? 21.419 6.402 -7.378 1.00 84.56 96 TRP A O 1
ATOM 716 N N . GLY A 1 97 ? 21.411 4.373 -6.425 1.00 84.56 97 GLY A N 1
ATOM 717 C CA . GLY A 1 97 ? 22.227 3.735 -7.459 1.00 84.56 97 GLY A CA 1
ATOM 718 C C . GLY A 1 97 ? 21.564 3.796 -8.835 1.00 84.56 97 GLY A C 1
ATOM 719 O O . GLY A 1 97 ? 22.219 4.129 -9.819 1.00 84.56 97 GLY A O 1
ATOM 720 N N . LEU A 1 98 ? 20.247 3.573 -8.906 1.00 85.50 98 LEU A N 1
ATOM 721 C CA . LEU A 1 98 ? 19.488 3.709 -10.149 1.00 85.50 98 LEU A CA 1
ATOM 722 C C . LEU A 1 98 ? 19.497 5.160 -10.663 1.00 85.50 98 LEU A C 1
ATOM 724 O O . LEU A 1 98 ? 19.647 5.376 -11.863 1.00 85.50 98 LEU A O 1
ATOM 728 N N . ALA A 1 99 ? 19.380 6.148 -9.770 1.00 85.38 99 ALA A N 1
ATOM 729 C CA . ALA A 1 99 ? 19.417 7.568 -10.125 1.00 85.38 99 ALA A CA 1
ATOM 730 C C . ALA A 1 99 ? 20.775 8.008 -10.703 1.00 85.38 99 ALA A C 1
ATOM 732 O O . ALA A 1 99 ? 20.811 8.870 -11.578 1.00 85.38 99 ALA A O 1
ATOM 733 N N . PHE A 1 100 ? 21.874 7.390 -10.262 1.00 86.75 100 PHE A N 1
ATOM 734 C CA . PHE A 1 100 ? 23.217 7.610 -10.812 1.00 86.75 100 PHE A CA 1
ATOM 735 C C . PHE A 1 100 ? 23.554 6.715 -12.017 1.00 86.75 100 PHE A C 1
ATOM 737 O O . PHE A 1 100 ? 24.656 6.801 -12.554 1.00 86.75 100 PHE A O 1
ATOM 744 N N . GLY A 1 101 ? 22.614 5.882 -12.476 1.00 78.88 101 GLY A N 1
ATOM 745 C CA . GLY A 1 101 ? 22.814 4.991 -13.622 1.00 78.88 101 GLY A CA 1
ATOM 746 C C . GLY A 1 101 ? 23.676 3.763 -13.320 1.00 78.88 101 GLY A C 1
ATOM 747 O O . GLY A 1 101 ? 24.134 3.090 -14.243 1.00 78.88 101 GLY A O 1
ATOM 748 N N . GLU A 1 102 ? 23.894 3.436 -12.047 1.00 82.44 102 GLU A N 1
ATOM 749 C CA . GLU A 1 102 ? 24.641 2.247 -11.660 1.00 82.44 102 GLU A CA 1
ATOM 750 C C . GLU A 1 102 ? 23.749 1.002 -11.697 1.00 82.44 102 GLU A C 1
ATOM 752 O O . GLU A 1 102 ? 22.736 0.909 -10.999 1.00 82.44 102 GLU A O 1
ATOM 757 N N . GLY A 1 103 ? 24.166 -0.017 -12.455 1.00 83.38 103 GLY A N 1
ATOM 758 C CA . GLY A 1 103 ? 23.455 -1.302 -12.527 1.00 83.38 103 GLY A CA 1
ATOM 759 C C . GLY A 1 103 ? 23.313 -2.006 -11.168 1.00 83.38 103 GLY A C 1
ATOM 760 O O . GLY A 1 103 ? 22.363 -2.762 -10.956 1.00 83.38 103 GLY A O 1
ATOM 761 N N . LEU A 1 104 ? 24.203 -1.701 -10.214 1.00 87.12 104 LEU A N 1
ATOM 762 C CA . LEU A 1 104 ? 24.108 -2.158 -8.824 1.00 87.12 104 LEU A CA 1
ATOM 763 C C . LEU A 1 104 ? 22.832 -1.660 -8.131 1.00 87.12 104 LEU A C 1
ATOM 765 O O . LEU A 1 104 ? 22.256 -2.392 -7.326 1.00 87.12 104 LEU A O 1
ATOM 769 N N . GLY A 1 105 ? 22.343 -0.466 -8.480 1.00 88.00 105 GLY A N 1
ATOM 770 C CA . GLY A 1 105 ? 21.103 0.081 -7.931 1.00 88.00 105 GLY A CA 1
ATOM 771 C C . GLY A 1 105 ? 19.894 -0.799 -8.243 1.00 88.00 105 GLY A C 1
ATOM 772 O O . GLY A 1 105 ? 19.087 -1.098 -7.364 1.00 88.00 105 GLY A O 1
ATOM 773 N N . TYR A 1 106 ? 19.814 -1.318 -9.470 1.00 90.19 106 TYR A N 1
ATOM 774 C CA . TYR A 1 106 ? 18.743 -2.234 -9.865 1.00 90.19 106 TYR A CA 1
ATOM 775 C C . TYR A 1 106 ? 18.802 -3.571 -9.106 1.00 90.19 106 TYR A C 1
ATOM 777 O O . TYR A 1 106 ? 17.772 -4.065 -8.647 1.00 90.19 106 TYR A O 1
ATOM 785 N N . LEU A 1 107 ? 19.999 -4.131 -8.895 1.00 91.12 107 LEU A N 1
ATOM 786 C CA . LEU A 1 107 ? 20.170 -5.355 -8.098 1.00 91.12 107 LEU A CA 1
ATOM 787 C C . LEU A 1 107 ? 19.752 -5.154 -6.634 1.00 91.12 107 LEU A C 1
ATOM 789 O O . LEU A 1 107 ? 19.106 -6.026 -6.052 1.00 91.12 107 LEU A O 1
ATOM 793 N N . LEU A 1 108 ? 20.064 -3.995 -6.051 1.00 90.12 108 LEU A N 1
ATOM 794 C CA . LEU A 1 108 ? 19.635 -3.634 -4.699 1.00 90.12 108 LEU A CA 1
ATOM 795 C C . LEU A 1 108 ? 18.111 -3.474 -4.594 1.00 90.12 108 LEU A C 1
ATOM 797 O O . LEU A 1 108 ? 17.525 -3.893 -3.596 1.00 90.12 108 LEU A O 1
ATOM 801 N N . LEU A 1 109 ? 17.448 -2.949 -5.630 1.00 91.00 109 LEU A N 1
ATOM 802 C CA . LEU A 1 109 ? 15.983 -2.893 -5.689 1.00 91.00 109 LEU A CA 1
ATOM 803 C C . LEU A 1 109 ? 15.350 -4.288 -5.770 1.00 91.00 109 LEU A C 1
ATOM 805 O O . LEU A 1 109 ? 14.352 -4.544 -5.096 1.00 91.00 109 LEU A O 1
ATOM 809 N N . LEU A 1 110 ? 15.939 -5.209 -6.539 1.00 93.31 110 LEU A N 1
ATOM 810 C CA . LEU A 1 110 ? 15.499 -6.608 -6.570 1.00 93.31 110 LEU A CA 1
ATOM 811 C C . LEU A 1 110 ? 15.688 -7.290 -5.209 1.00 93.31 110 LEU A C 1
ATOM 813 O O . LEU A 1 110 ? 14.805 -8.026 -4.765 1.00 93.31 110 LEU A O 1
ATOM 817 N N . LEU A 1 111 ? 16.798 -7.011 -4.520 1.00 92.19 111 LEU A N 1
ATOM 818 C CA . LEU A 1 111 ? 17.041 -7.507 -3.166 1.00 92.19 111 LEU A CA 1
ATOM 819 C C . LEU A 1 111 ? 15.996 -6.968 -2.178 1.00 92.19 111 LEU A C 1
ATOM 821 O O . LEU A 1 111 ? 15.408 -7.745 -1.425 1.00 92.19 111 LEU A O 1
ATOM 825 N N . ALA A 1 112 ? 15.713 -5.664 -2.215 1.00 89.31 112 ALA A N 1
ATOM 826 C CA . ALA A 1 112 ? 14.677 -5.045 -1.393 1.00 89.31 112 ALA A CA 1
ATOM 827 C C . ALA A 1 112 ? 13.293 -5.656 -1.670 1.00 89.31 112 ALA A C 1
ATOM 829 O O . ALA A 1 112 ? 12.550 -5.965 -0.740 1.00 89.31 112 ALA A O 1
ATOM 830 N N . TYR A 1 113 ? 12.956 -5.909 -2.934 1.00 93.88 113 TYR A N 1
ATOM 831 C CA . TYR A 1 113 ? 11.717 -6.595 -3.292 1.00 93.88 113 TYR A CA 1
ATOM 832 C C . TYR A 1 113 ? 11.651 -8.024 -2.729 1.00 93.88 113 TYR A C 1
ATOM 834 O O . TYR A 1 113 ? 10.624 -8.422 -2.179 1.00 93.88 113 TYR A O 1
ATOM 842 N N . GLY A 1 114 ? 12.753 -8.778 -2.784 1.00 92.94 114 GLY A N 1
ATOM 843 C CA . GLY A 1 114 ? 12.851 -10.105 -2.169 1.00 92.94 114 GLY A CA 1
ATOM 844 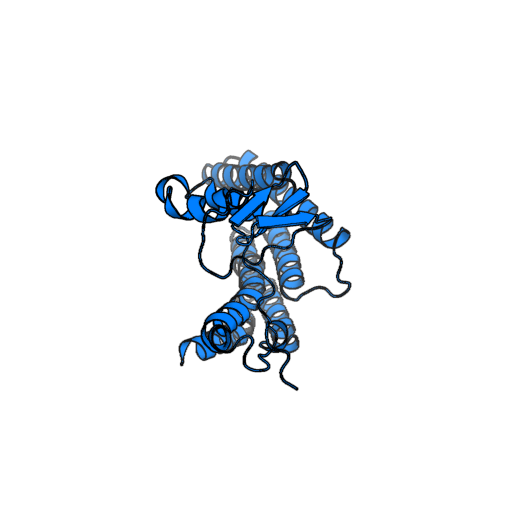C C . GLY A 1 114 ? 12.619 -10.080 -0.654 1.00 92.94 114 GLY A C 1
ATOM 845 O O . GLY A 1 114 ? 11.874 -10.912 -0.132 1.00 92.94 114 GLY A O 1
ATOM 846 N N . LEU A 1 115 ? 13.183 -9.091 0.045 1.00 88.56 115 LEU A N 1
ATOM 847 C CA . LEU A 1 115 ? 12.945 -8.879 1.477 1.00 88.56 115 LEU A CA 1
ATOM 848 C C . LEU A 1 115 ? 11.478 -8.527 1.766 1.00 88.56 115 LEU A C 1
ATOM 850 O O . LEU A 1 115 ? 10.883 -9.101 2.676 1.00 88.56 115 LEU A O 1
ATOM 854 N N . ALA A 1 116 ? 10.855 -7.676 0.945 1.00 87.62 116 ALA A N 1
ATOM 855 C CA . ALA A 1 116 ? 9.436 -7.346 1.080 1.00 87.62 116 ALA A CA 1
ATOM 856 C C . ALA A 1 116 ? 8.524 -8.576 0.901 1.00 87.62 116 ALA A C 1
ATOM 858 O O . ALA A 1 116 ? 7.544 -8.736 1.631 1.00 87.62 116 ALA A O 1
ATOM 859 N N . LEU A 1 117 ? 8.850 -9.479 -0.032 1.00 91.88 117 LEU A N 1
ATOM 860 C CA . LEU A 1 117 ? 8.138 -10.751 -0.197 1.00 91.88 117 LEU A CA 1
ATOM 861 C C . LEU A 1 117 ? 8.329 -11.679 1.007 1.00 91.88 117 LEU A C 1
ATOM 863 O O . LEU A 1 117 ? 7.370 -12.324 1.439 1.00 91.88 117 LEU A O 1
ATOM 867 N N . TYR A 1 118 ? 9.542 -11.742 1.558 1.00 89.38 118 TYR A N 1
ATOM 868 C CA . TYR A 1 118 ? 9.828 -12.525 2.757 1.00 89.38 118 TYR A CA 1
ATOM 869 C C . TYR A 1 118 ? 9.024 -12.023 3.962 1.00 89.38 118 TYR A C 1
ATOM 871 O O . TYR A 1 118 ? 8.374 -12.823 4.641 1.00 89.38 118 TYR A O 1
ATOM 879 N N . ASP A 1 119 ? 8.981 -10.709 4.180 1.00 84.69 119 ASP A N 1
ATOM 880 C CA . ASP A 1 119 ? 8.173 -10.100 5.236 1.00 84.69 119 ASP A CA 1
ATOM 881 C C . ASP A 1 119 ? 6.681 -10.366 5.024 1.00 84.69 119 ASP A C 1
ATOM 883 O O . ASP A 1 119 ? 5.989 -10.797 5.952 1.00 84.69 119 ASP A O 1
ATOM 887 N N . ALA A 1 120 ? 6.182 -10.205 3.795 1.00 86.25 120 ALA A N 1
ATOM 888 C CA . ALA A 1 120 ? 4.797 -10.518 3.453 1.00 86.25 120 ALA A CA 1
ATOM 889 C C . ALA A 1 120 ? 4.453 -11.988 3.747 1.00 86.25 120 ALA A C 1
ATOM 891 O O . ALA A 1 120 ? 3.406 -12.277 4.335 1.00 86.25 120 ALA A O 1
ATOM 892 N N . TYR A 1 121 ? 5.344 -12.918 3.395 1.00 87.38 121 TYR A N 1
ATOM 893 C CA . TYR A 1 121 ? 5.192 -14.340 3.686 1.00 87.38 121 TYR A CA 1
ATOM 894 C C . TYR A 1 121 ? 5.204 -14.622 5.191 1.00 87.38 121 TYR A C 1
ATOM 896 O O . TYR A 1 121 ? 4.328 -15.335 5.686 1.00 87.38 121 TYR A O 1
ATOM 904 N N . ARG A 1 122 ? 6.142 -14.033 5.942 1.00 83.06 122 ARG A N 1
ATOM 905 C CA . ARG A 1 122 ? 6.233 -14.184 7.401 1.00 83.06 122 ARG A CA 1
ATOM 906 C C . ARG A 1 122 ? 4.962 -13.693 8.088 1.00 83.06 122 ARG A C 1
ATOM 908 O O . ARG A 1 122 ? 4.424 -14.388 8.951 1.00 83.06 122 ARG A O 1
ATOM 915 N N . ILE A 1 123 ? 4.447 -12.540 7.661 1.00 81.94 123 ILE A N 1
ATOM 916 C CA . ILE A 1 123 ? 3.184 -11.974 8.145 1.00 81.94 123 ILE A CA 1
ATOM 917 C C . ILE A 1 123 ? 2.023 -12.920 7.833 1.00 81.94 123 ILE A C 1
ATOM 919 O O . ILE A 1 123 ? 1.206 -13.194 8.711 1.00 81.94 123 ILE A O 1
ATOM 923 N N . LEU A 1 124 ? 1.948 -13.460 6.613 1.00 84.31 124 LEU A N 1
ATOM 924 C CA . LEU A 1 124 ? 0.879 -14.380 6.222 1.00 84.31 124 LEU A CA 1
ATOM 925 C C . LEU A 1 124 ? 0.937 -15.722 6.954 1.00 84.31 124 LEU A C 1
ATOM 927 O O . LEU A 1 124 ? -0.124 -16.282 7.231 1.00 84.31 124 LEU A O 1
ATOM 931 N N . LYS A 1 125 ? 2.137 -16.225 7.255 1.00 82.00 125 LYS A N 1
ATOM 932 C CA . LYS A 1 125 ? 2.364 -17.497 7.951 1.00 82.00 125 LYS A CA 1
ATOM 933 C C . LYS A 1 125 ? 2.036 -17.405 9.441 1.00 82.00 125 LYS A C 1
ATOM 935 O O . LYS A 1 125 ? 1.398 -18.306 9.972 1.00 82.00 125 LYS A O 1
ATOM 940 N N . ASN A 1 126 ? 2.419 -16.310 10.095 1.00 78.75 126 ASN A N 1
ATOM 941 C CA . ASN A 1 126 ? 2.235 -16.121 11.538 1.00 78.75 126 ASN A CA 1
ATOM 942 C C . ASN A 1 126 ? 0.903 -15.440 11.896 1.00 78.75 126 ASN A C 1
ATOM 944 O O . ASN A 1 126 ? 0.681 -15.060 13.048 1.00 78.75 126 ASN A O 1
ATOM 948 N N . ARG A 1 127 ? 0.000 -15.250 10.927 1.00 74.62 127 ARG A N 1
ATOM 949 C CA . ARG A 1 127 ? -1.265 -14.555 11.173 1.00 74.62 127 ARG A CA 1
ATOM 950 C C . ARG A 1 127 ? -2.219 -15.401 12.017 1.00 74.62 127 ARG A C 1
ATOM 952 O O . ARG A 1 127 ? -2.508 -16.550 11.700 1.00 74.62 127 ARG A O 1
ATOM 959 N N . MET A 1 128 ? -2.815 -14.777 13.031 1.00 56.59 128 MET A N 1
ATOM 960 C CA . MET A 1 128 ? -3.850 -15.413 13.856 1.00 56.59 128 MET A CA 1
ATOM 961 C C . MET A 1 128 ? -5.228 -15.497 13.176 1.00 56.59 128 MET A C 1
ATOM 963 O O . MET A 1 128 ? -6.044 -16.342 13.537 1.00 56.59 128 MET A O 1
ATOM 967 N N . LYS A 1 129 ? -5.530 -14.617 12.209 1.00 67.00 129 LYS A N 1
ATOM 968 C CA . LYS A 1 129 ? -6.849 -14.553 11.553 1.00 67.00 129 LYS A CA 1
ATOM 969 C C . LYS A 1 129 ? -6.857 -15.292 10.217 1.00 67.00 129 LYS A C 1
ATOM 971 O O . LYS A 1 129 ? -6.008 -15.068 9.357 1.00 67.00 129 LYS A O 1
ATOM 976 N N . ARG A 1 130 ? -7.868 -16.140 10.005 1.00 55.41 130 ARG A N 1
ATOM 977 C CA . ARG A 1 130 ? -7.992 -16.959 8.787 1.00 55.41 130 ARG A CA 1
ATOM 978 C C . ARG A 1 130 ? -8.440 -16.155 7.559 1.00 55.41 130 ARG A C 1
ATOM 980 O O . ARG A 1 130 ? -7.977 -16.453 6.464 1.00 55.41 130 ARG A O 1
ATOM 987 N N . ALA A 1 131 ? -9.264 -15.120 7.726 1.00 66.38 131 ALA A N 1
ATOM 988 C CA . ALA A 1 131 ? -9.657 -14.225 6.636 1.00 66.38 131 ALA A CA 1
ATOM 989 C C . ALA A 1 131 ? -8.582 -13.155 6.379 1.00 66.38 131 ALA A C 1
ATOM 991 O O . ALA A 1 131 ? -8.058 -12.559 7.317 1.00 66.38 131 ALA A O 1
ATOM 992 N N . LEU A 1 132 ? -8.247 -12.929 5.105 1.00 68.88 132 LEU A N 1
ATOM 993 C CA . LEU A 1 132 ? -7.362 -11.840 4.689 1.00 68.88 132 LEU A CA 1
ATOM 994 C C . LEU A 1 132 ? -8.099 -10.506 4.811 1.00 68.88 132 LEU A C 1
ATOM 996 O O . LEU A 1 132 ? -8.999 -10.245 4.006 1.00 68.88 132 LEU A O 1
ATOM 1000 N N . ASP A 1 133 ? -7.675 -9.686 5.775 1.00 80.38 133 ASP A N 1
ATOM 1001 C CA . ASP A 1 133 ? -8.128 -8.303 5.924 1.00 80.38 133 ASP A CA 1
ATOM 1002 C C . ASP A 1 133 ? -7.897 -7.530 4.617 1.00 80.38 133 ASP A C 1
ATOM 1004 O O . ASP A 1 133 ? -6.899 -7.734 3.915 1.00 80.38 133 ASP A O 1
ATOM 1008 N N . ILE A 1 134 ? -8.801 -6.600 4.305 1.00 81.75 134 ILE A N 1
ATOM 1009 C CA . ILE A 1 134 ? -8.786 -5.856 3.043 1.00 81.75 134 ILE A CA 1
ATOM 1010 C C . ILE A 1 134 ? -7.445 -5.168 2.756 1.00 81.75 134 ILE A C 1
ATOM 1012 O O . ILE A 1 134 ? -6.942 -5.250 1.635 1.00 81.75 134 ILE A O 1
ATOM 1016 N N . GLY A 1 135 ? -6.825 -4.569 3.778 1.00 83.25 135 GLY A N 1
ATOM 1017 C CA . GLY A 1 135 ? -5.531 -3.904 3.638 1.00 83.25 135 GLY A CA 1
ATOM 1018 C C . GLY A 1 135 ? -4.396 -4.868 3.285 1.00 83.25 135 GLY A C 1
ATOM 1019 O O . GLY A 1 135 ? -3.506 -4.500 2.530 1.00 83.25 135 GLY A O 1
ATOM 1020 N N . VAL A 1 136 ? -4.446 -6.120 3.760 1.00 85.31 136 VAL A N 1
ATOM 1021 C CA . VAL A 1 136 ? -3.439 -7.134 3.404 1.00 85.31 136 VAL A CA 1
ATOM 1022 C C . VAL A 1 136 ? -3.619 -7.576 1.955 1.00 85.31 136 VAL A C 1
ATOM 1024 O O . VAL A 1 136 ? -2.635 -7.709 1.239 1.00 85.31 136 VAL A O 1
ATOM 1027 N N . ARG A 1 137 ? -4.861 -7.748 1.482 1.00 88.62 137 ARG A N 1
ATOM 1028 C CA . ARG A 1 137 ? -5.110 -8.085 0.068 1.00 88.62 137 ARG A CA 1
ATOM 1029 C C . ARG A 1 137 ? -4.609 -6.997 -0.876 1.00 88.62 137 ARG A C 1
ATOM 1031 O O . ARG A 1 137 ? -3.950 -7.312 -1.858 1.00 88.62 137 ARG A O 1
ATOM 1038 N N . HIS A 1 138 ? -4.889 -5.738 -0.552 1.00 89.31 138 HIS A N 1
ATOM 1039 C CA . HIS A 1 138 ? -4.409 -4.593 -1.323 1.00 89.31 138 HIS A CA 1
ATOM 1040 C C . HIS A 1 138 ? -2.883 -4.495 -1.309 1.00 89.31 138 HIS A C 1
ATOM 1042 O O . HIS A 1 138 ? -2.284 -4.245 -2.347 1.00 89.31 138 HIS A O 1
ATOM 1048 N N . TYR A 1 139 ? -2.249 -4.759 -0.165 1.00 90.25 139 TYR A N 1
ATOM 1049 C CA . TYR A 1 139 ? -0.793 -4.803 -0.063 1.00 90.25 139 TYR A CA 1
ATOM 1050 C C . TYR A 1 139 ? -0.177 -5.916 -0.925 1.00 90.25 139 TYR A C 1
ATOM 1052 O O . TYR A 1 139 ? 0.759 -5.655 -1.673 1.00 90.25 139 TYR A O 1
ATOM 1060 N N . LEU A 1 140 ? -0.728 -7.135 -0.888 1.00 92.56 140 LEU A N 1
ATOM 1061 C CA . LEU A 1 140 ? -0.260 -8.247 -1.725 1.00 92.56 140 LEU A CA 1
ATOM 1062 C C . LEU A 1 140 ? -0.459 -7.971 -3.220 1.00 92.56 140 LEU A C 1
ATOM 1064 O O . LEU A 1 140 ? 0.433 -8.247 -4.018 1.00 92.56 140 LEU A O 1
ATOM 1068 N N . ALA A 1 141 ? -1.605 -7.400 -3.598 1.00 94.00 141 ALA A N 1
ATOM 1069 C CA . ALA A 1 141 ? -1.854 -6.975 -4.971 1.00 94.00 141 ALA A CA 1
ATOM 1070 C C . ALA A 1 141 ? -0.876 -5.864 -5.393 1.00 94.00 141 ALA A C 1
ATOM 1072 O O . ALA A 1 141 ? -0.330 -5.911 -6.489 1.00 94.00 141 ALA A O 1
ATOM 1073 N N . GLY A 1 142 ? -0.576 -4.921 -4.499 1.00 94.38 142 GLY A N 1
ATOM 1074 C CA . GLY A 1 142 ? 0.462 -3.920 -4.713 1.00 94.38 142 GLY A CA 1
ATOM 1075 C C . GLY A 1 142 ? 1.840 -4.550 -4.936 1.00 94.38 142 GLY A C 1
ATOM 1076 O O . GLY A 1 142 ? 2.513 -4.188 -5.896 1.00 94.38 142 GLY A O 1
ATOM 1077 N N . LEU A 1 143 ? 2.258 -5.511 -4.103 1.00 94.81 143 LEU A N 1
ATOM 1078 C CA . LEU A 1 143 ? 3.539 -6.215 -4.270 1.00 94.81 143 LEU A CA 1
ATOM 1079 C C . LEU A 1 143 ? 3.634 -6.923 -5.624 1.00 94.81 143 LEU A C 1
ATOM 1081 O O . LEU A 1 143 ? 4.683 -6.877 -6.258 1.00 94.81 143 LEU A O 1
ATOM 1085 N N . PHE A 1 144 ? 2.539 -7.514 -6.104 1.00 96.25 144 PHE A N 1
ATOM 1086 C CA . PHE A 1 144 ? 2.486 -8.079 -7.451 1.00 96.25 144 PHE A CA 1
ATOM 1087 C C . PHE A 1 144 ? 2.797 -7.025 -8.529 1.00 96.25 144 PHE A C 1
ATOM 1089 O O . PHE A 1 144 ? 3.646 -7.258 -9.390 1.00 96.25 144 PHE A O 1
ATOM 1096 N N . PHE A 1 145 ? 2.187 -5.838 -8.448 1.00 96.19 145 PHE A N 1
ATOM 1097 C CA . PHE A 1 145 ? 2.484 -4.738 -9.371 1.00 96.19 145 PHE A CA 1
ATOM 1098 C C . PHE A 1 145 ? 3.895 -4.172 -9.215 1.00 96.19 145 PHE A C 1
ATOM 1100 O O . PHE A 1 145 ? 4.494 -3.782 -10.213 1.00 96.19 145 PHE A O 1
ATOM 1107 N N . LEU A 1 146 ? 4.450 -4.153 -8.002 1.00 95.88 146 LEU A N 1
ATOM 1108 C CA . LEU A 1 146 ? 5.842 -3.765 -7.776 1.00 95.88 146 LEU A CA 1
ATOM 1109 C C . LEU A 1 146 ? 6.804 -4.735 -8.476 1.00 95.88 146 LEU A C 1
ATOM 1111 O O . LEU A 1 146 ? 7.746 -4.294 -9.128 1.00 95.88 146 LEU A O 1
ATOM 1115 N N . GLY A 1 147 ? 6.533 -6.040 -8.404 1.00 95.81 147 GLY A N 1
ATOM 1116 C CA . GLY A 1 147 ? 7.283 -7.052 -9.145 1.00 95.81 147 GLY A CA 1
ATOM 1117 C C . GLY A 1 147 ? 7.202 -6.844 -10.659 1.00 95.81 147 GLY A C 1
ATOM 1118 O O . GLY A 1 147 ? 8.232 -6.834 -11.328 1.00 95.81 147 GLY A O 1
ATOM 1119 N N . LEU A 1 148 ? 5.998 -6.606 -11.196 1.00 95.12 148 LEU A N 1
ATOM 1120 C CA . LEU A 1 148 ? 5.815 -6.277 -12.616 1.00 95.12 148 LEU A CA 1
ATOM 1121 C C . LEU A 1 148 ? 6.571 -5.006 -13.019 1.00 95.12 148 LEU A C 1
ATOM 1123 O O . LEU A 1 148 ? 7.211 -4.980 -14.068 1.00 95.12 148 LEU A O 1
ATOM 1127 N N . ALA A 1 149 ? 6.521 -3.969 -12.183 1.00 95.31 149 ALA A N 1
ATOM 1128 C CA . ALA A 1 149 ? 7.213 -2.714 -12.426 1.00 95.31 149 ALA A CA 1
ATOM 1129 C C . ALA A 1 149 ? 8.731 -2.911 -12.491 1.00 95.31 149 ALA A C 1
ATOM 1131 O O . ALA A 1 149 ? 9.360 -2.441 -13.434 1.00 95.31 149 ALA A O 1
ATOM 1132 N N . LEU A 1 150 ? 9.314 -3.652 -11.544 1.00 94.50 150 LEU A N 1
ATOM 1133 C CA . LEU A 1 150 ? 10.748 -3.946 -11.548 1.00 94.50 150 LEU A CA 1
ATOM 1134 C C . LEU A 1 150 ? 11.154 -4.749 -12.788 1.00 94.50 150 LEU A C 1
ATOM 1136 O O . LEU A 1 150 ? 12.104 -4.366 -13.460 1.00 94.50 150 LEU A O 1
ATOM 1140 N N . LEU A 1 151 ? 10.398 -5.790 -13.151 1.00 94.69 151 LEU A N 1
ATOM 1141 C CA . LEU A 1 151 ? 10.681 -6.605 -14.340 1.00 94.69 151 LEU A CA 1
ATOM 1142 C C . LEU A 1 151 ? 10.578 -5.816 -15.653 1.00 94.69 151 LEU A C 1
ATOM 1144 O O . LEU A 1 151 ? 11.346 -6.065 -16.580 1.00 94.69 151 LEU A O 1
ATOM 1148 N N . ALA A 1 152 ? 9.637 -4.873 -15.745 1.00 93.19 152 ALA A N 1
ATOM 1149 C CA . ALA A 1 152 ? 9.461 -4.037 -16.928 1.00 93.19 152 ALA A CA 1
ATOM 1150 C C . ALA A 1 152 ? 10.433 -2.857 -16.994 1.00 93.19 152 ALA A C 1
ATOM 1152 O O . ALA A 1 152 ? 10.634 -2.321 -18.080 1.00 93.19 152 ALA A O 1
ATOM 1153 N N . LEU A 1 153 ? 11.043 -2.456 -15.876 1.00 92.25 153 LEU A N 1
ATOM 1154 C CA . LEU A 1 153 ? 11.905 -1.278 -15.788 1.00 92.25 153 LEU A CA 1
ATOM 1155 C C . LEU A 1 153 ? 13.009 -1.218 -16.866 1.00 92.25 153 LEU A C 1
ATOM 1157 O O . LEU A 1 153 ? 13.132 -0.160 -17.484 1.00 92.25 153 LEU A O 1
ATOM 1161 N N . PRO A 1 154 ? 13.770 -2.296 -17.159 1.00 90.75 154 PRO A N 1
ATOM 1162 C CA . PRO A 1 154 ? 14.826 -2.242 -18.176 1.00 90.75 154 PRO A CA 1
ATOM 1163 C C . PRO A 1 154 ? 14.320 -2.228 -19.630 1.00 90.75 154 PRO A C 1
ATOM 1165 O O . PRO A 1 154 ? 15.061 -1.812 -20.515 1.00 90.75 154 PRO A O 1
ATOM 1168 N N . PHE A 1 155 ? 13.087 -2.674 -19.899 1.00 92.06 155 PHE A N 1
ATOM 1169 C CA . PHE A 1 155 ? 12.566 -2.834 -21.269 1.00 92.06 155 PHE A CA 1
ATOM 1170 C C . PHE A 1 155 ? 11.524 -1.770 -21.644 1.00 92.06 155 PHE A C 1
ATOM 1172 O O . PHE A 1 155 ? 11.507 -1.258 -22.762 1.00 92.06 155 PHE A O 1
ATOM 1179 N N . HIS A 1 156 ? 10.643 -1.433 -20.704 1.00 93.19 156 HIS A N 1
ATOM 1180 C CA . HIS A 1 156 ? 9.487 -0.560 -20.882 1.00 93.19 156 HIS A CA 1
ATOM 1181 C C . HIS A 1 156 ? 9.329 0.367 -19.662 1.00 93.19 156 HIS A C 1
ATOM 1183 O O . HIS A 1 156 ? 8.413 0.183 -18.853 1.00 93.19 156 HIS A O 1
ATOM 1189 N N . PRO A 1 157 ? 10.180 1.402 -19.524 1.00 91.06 157 PRO A N 1
ATOM 1190 C CA . PRO A 1 157 ? 10.227 2.244 -18.325 1.00 91.06 157 PRO A CA 1
ATOM 1191 C C . PRO A 1 157 ? 8.913 2.989 -18.052 1.00 91.06 157 PRO A C 1
ATOM 1193 O O . PRO A 1 157 ? 8.537 3.180 -16.899 1.00 91.06 157 PRO A O 1
ATOM 1196 N N . VAL A 1 158 ? 8.163 3.358 -19.098 1.00 92.62 158 VAL A N 1
ATOM 1197 C CA . VAL A 1 158 ? 6.847 4.004 -18.950 1.00 92.62 158 VAL A CA 1
ATOM 1198 C C . VAL A 1 158 ? 5.818 3.039 -18.353 1.00 92.62 158 VAL A C 1
ATOM 1200 O O . VAL A 1 158 ? 5.093 3.405 -17.430 1.00 92.62 158 VAL A O 1
ATOM 1203 N N . ALA A 1 159 ? 5.780 1.790 -18.829 1.00 92.88 159 ALA A N 1
ATOM 1204 C CA . ALA A 1 159 ? 4.891 0.764 -18.284 1.00 92.88 159 ALA A CA 1
ATOM 1205 C C . ALA A 1 159 ? 5.256 0.429 -16.830 1.00 92.88 159 ALA A C 1
ATOM 1207 O O . ALA A 1 159 ? 4.374 0.331 -15.977 1.00 92.88 159 ALA A O 1
ATOM 1208 N N . ALA A 1 160 ? 6.556 0.343 -16.532 1.00 93.25 160 ALA A N 1
ATOM 1209 C CA . ALA A 1 160 ? 7.062 0.160 -15.178 1.00 93.25 160 ALA A CA 1
ATOM 1210 C C . ALA A 1 160 ? 6.621 1.289 -14.236 1.00 93.25 160 ALA A C 1
ATOM 1212 O O . ALA A 1 160 ? 6.113 1.017 -13.149 1.00 93.25 160 ALA A O 1
ATOM 1213 N N . ALA A 1 161 ? 6.747 2.549 -14.664 1.00 93.25 161 ALA A N 1
ATOM 1214 C CA . ALA A 1 161 ? 6.313 3.704 -13.884 1.00 93.25 161 ALA A CA 1
ATOM 1215 C C . ALA A 1 161 ? 4.798 3.689 -13.617 1.00 93.25 161 ALA A C 1
ATOM 1217 O O . ALA A 1 161 ? 4.369 3.960 -12.496 1.00 93.25 161 ALA A O 1
ATOM 1218 N N . LEU A 1 162 ? 3.986 3.321 -14.614 1.00 93.19 162 LEU A N 1
ATOM 1219 C CA . LEU A 1 162 ? 2.532 3.204 -14.467 1.00 93.19 162 LEU A CA 1
ATOM 1220 C C . LEU A 1 162 ? 2.135 2.090 -13.493 1.00 93.19 162 LEU A C 1
ATOM 1222 O O . LEU A 1 162 ? 1.321 2.322 -12.600 1.00 93.19 162 LEU A O 1
ATOM 1226 N N . TRP A 1 163 ? 2.728 0.901 -13.605 1.00 95.12 163 TRP A N 1
ATOM 1227 C CA . TRP A 1 163 ? 2.473 -0.194 -12.666 1.00 95.12 163 TRP A CA 1
ATOM 1228 C C . TRP A 1 163 ? 2.972 0.102 -11.258 1.00 95.12 163 TRP A C 1
ATOM 1230 O O . TRP A 1 163 ? 2.305 -0.262 -10.290 1.00 95.12 163 TRP A O 1
ATOM 1240 N N . PHE A 1 164 ? 4.087 0.815 -11.119 1.00 94.56 164 PHE A N 1
ATOM 1241 C CA . PHE A 1 16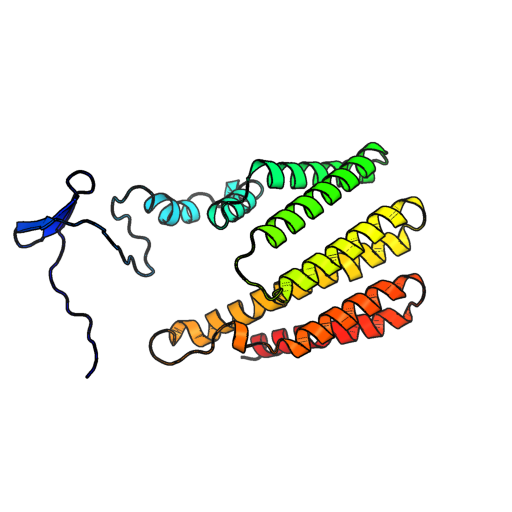4 ? 4.553 1.284 -9.822 1.00 94.56 164 PHE A CA 1
ATOM 1242 C C . PHE A 1 164 ? 3.576 2.297 -9.206 1.00 94.56 164 PHE A C 1
ATOM 1244 O O . PHE A 1 164 ? 3.138 2.126 -8.070 1.00 94.56 164 PHE A O 1
ATOM 1251 N N . ALA A 1 165 ? 3.189 3.336 -9.949 1.00 93.69 165 ALA A N 1
ATOM 1252 C CA . ALA A 1 165 ? 2.359 4.416 -9.424 1.00 93.69 165 ALA A CA 1
ATOM 1253 C C . ALA A 1 165 ? 0.897 3.992 -9.205 1.00 93.69 165 ALA A C 1
ATOM 1255 O O . ALA A 1 165 ? 0.354 4.150 -8.112 1.00 93.69 165 ALA A O 1
ATOM 1256 N N . LEU A 1 166 ? 0.247 3.438 -10.227 1.00 93.25 166 LEU A N 1
ATOM 1257 C CA . LEU A 1 166 ? -1.169 3.067 -10.164 1.00 93.25 166 LEU A CA 1
ATOM 1258 C C . LEU A 1 166 ? -1.356 1.715 -9.470 1.00 93.25 166 LEU A C 1
ATOM 1260 O O . LEU A 1 166 ? -2.249 1.551 -8.645 1.00 93.25 166 LEU A O 1
ATOM 1264 N N . GLY A 1 167 ? -0.500 0.743 -9.777 1.00 94.06 167 GLY A N 1
ATOM 1265 C CA . GLY A 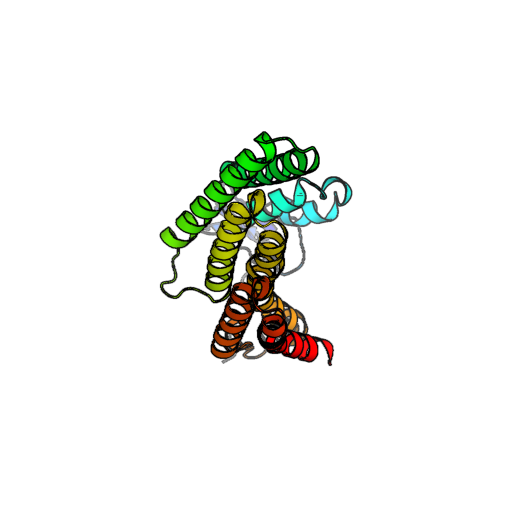1 167 ? -0.598 -0.604 -9.225 1.00 94.06 167 GLY A CA 1
ATOM 1266 C C . GLY A 1 167 ? -0.086 -0.675 -7.791 1.00 94.06 167 GLY A C 1
ATOM 1267 O O . GLY A 1 167 ? -0.858 -0.915 -6.868 1.00 94.06 167 GLY A O 1
ATOM 1268 N N . PHE A 1 168 ? 1.210 -0.453 -7.579 1.00 95.19 168 PHE A N 1
ATOM 1269 C CA . PHE A 1 168 ? 1.807 -0.594 -6.251 1.00 95.19 168 PHE A CA 1
ATOM 1270 C C . PHE A 1 168 ? 1.362 0.515 -5.290 1.00 95.19 168 PHE A C 1
ATOM 1272 O O . PHE A 1 168 ? 0.689 0.228 -4.297 1.00 95.19 168 PHE A O 1
ATOM 1279 N N . VAL A 1 169 ? 1.696 1.776 -5.581 1.00 93.88 169 VAL A N 1
ATOM 1280 C CA . VAL A 1 169 ? 1.404 2.900 -4.676 1.00 93.88 169 VAL A CA 1
ATOM 1281 C C . VAL A 1 169 ? -0.105 3.062 -4.496 1.00 93.88 169 VAL A C 1
ATOM 1283 O O . VAL A 1 169 ? -0.579 3.109 -3.361 1.00 93.88 169 VAL A O 1
ATOM 1286 N N . GLY A 1 170 ? -0.866 3.067 -5.591 1.00 91.88 170 GLY A N 1
ATOM 1287 C CA . GLY A 1 170 ? -2.323 3.186 -5.569 1.00 91.88 170 GLY A CA 1
ATOM 1288 C C . GLY A 1 170 ? -3.016 2.154 -4.679 1.00 91.88 170 GLY A C 1
ATOM 1289 O O . GLY A 1 170 ? -3.783 2.522 -3.785 1.00 91.88 170 GLY A O 1
ATOM 1290 N N . LEU A 1 171 ? -2.725 0.861 -4.864 1.00 92.69 171 LEU A N 1
ATOM 1291 C CA . LEU A 1 171 ? -3.351 -0.195 -4.062 1.00 92.69 171 LEU A CA 1
ATOM 1292 C C . LEU A 1 171 ? -2.917 -0.142 -2.596 1.00 92.69 171 LEU A C 1
ATOM 1294 O O . LEU A 1 171 ? -3.769 -0.274 -1.716 1.00 92.69 171 LEU A O 1
ATOM 1298 N N . VAL A 1 172 ? -1.630 0.080 -2.307 1.00 91.00 172 VAL A N 1
ATOM 1299 C CA . VAL A 1 172 ? -1.133 0.156 -0.922 1.00 91.00 172 VAL A CA 1
ATOM 1300 C C . VAL A 1 172 ? -1.762 1.333 -0.178 1.00 91.00 172 VAL A C 1
ATOM 1302 O O . VAL A 1 172 ? -2.260 1.151 0.937 1.00 91.00 172 VAL A O 1
ATOM 1305 N N . VAL A 1 173 ? -1.799 2.518 -0.796 1.00 90.31 173 VAL A N 1
ATOM 1306 C CA . VAL A 1 173 ? -2.410 3.720 -0.210 1.00 90.31 173 VAL A CA 1
ATOM 1307 C C . VAL A 1 173 ? -3.886 3.474 0.069 1.00 90.31 173 VAL A C 1
ATOM 1309 O O . VAL A 1 173 ? -4.336 3.676 1.196 1.00 90.31 173 VAL A O 1
ATOM 1312 N N . THR A 1 174 ? -4.628 2.949 -0.903 1.00 88.50 174 THR A N 1
ATOM 1313 C CA . THR A 1 174 ? -6.036 2.579 -0.733 1.00 88.50 174 THR A CA 1
ATOM 1314 C C . THR A 1 174 ? -6.250 1.575 0.405 1.00 88.50 174 THR A C 1
ATOM 1316 O O . THR A 1 174 ? -7.121 1.762 1.259 1.00 88.50 174 THR A O 1
ATOM 1319 N N . GLY A 1 175 ? -5.432 0.522 0.469 1.00 87.19 175 GLY A N 1
ATOM 1320 C CA . GLY A 1 175 ? -5.499 -0.484 1.527 1.00 87.19 175 GLY A CA 1
ATOM 1321 C C . GLY A 1 175 ? -5.276 0.102 2.924 1.00 87.19 175 GLY A C 1
ATOM 1322 O O . GLY A 1 175 ? -5.918 -0.333 3.885 1.00 87.19 175 GLY A O 1
ATOM 1323 N N . MET A 1 176 ? -4.403 1.107 3.041 1.00 86.62 176 MET A N 1
ATOM 1324 C CA . MET A 1 176 ? -4.163 1.835 4.288 1.00 86.62 176 MET A CA 1
ATOM 1325 C C . MET A 1 176 ? -5.262 2.854 4.592 1.00 86.62 176 MET A C 1
ATOM 1327 O O . MET A 1 176 ? -5.677 2.952 5.745 1.00 86.62 176 MET A O 1
ATOM 1331 N N . LEU A 1 177 ? -5.810 3.545 3.589 1.00 84.50 177 LEU A N 1
ATOM 1332 C CA . LEU A 1 177 ? -6.953 4.448 3.758 1.00 84.50 177 LEU A CA 1
ATOM 1333 C C . LEU A 1 177 ? -8.162 3.718 4.350 1.00 84.50 177 LEU A C 1
ATOM 1335 O O . LEU A 1 177 ? -8.802 4.250 5.253 1.00 84.50 177 LEU A O 1
ATOM 1339 N N . TYR A 1 178 ? -8.414 2.466 3.956 1.00 82.50 178 TYR A N 1
ATOM 1340 C CA . TYR A 1 178 ? -9.453 1.632 4.578 1.00 82.50 178 TYR A CA 1
ATOM 1341 C C . TYR A 1 178 ? -9.255 1.378 6.075 1.00 82.50 178 TYR A C 1
ATOM 1343 O O . TYR A 1 178 ? -10.221 1.073 6.770 1.00 82.50 178 TYR A O 1
ATOM 1351 N N . LYS A 1 179 ? -8.025 1.484 6.584 1.00 82.19 179 LYS A N 1
ATOM 1352 C CA . LYS A 1 179 ? -7.721 1.361 8.016 1.00 82.19 179 LYS A CA 1
ATOM 1353 C C . LYS A 1 179 ? -7.719 2.719 8.717 1.00 82.19 179 LYS A C 1
ATOM 1355 O O . LYS A 1 179 ? -8.221 2.829 9.833 1.00 82.19 179 LYS A O 1
ATOM 1360 N N . ILE A 1 180 ? -7.175 3.740 8.060 1.00 84.56 180 ILE A N 1
ATOM 1361 C CA . ILE A 1 180 ? -7.004 5.087 8.615 1.00 84.56 180 ILE A CA 1
ATOM 1362 C C . ILE A 1 180 ? -8.344 5.827 8.683 1.00 84.56 180 ILE A C 1
ATOM 1364 O O . ILE A 1 180 ? -8.637 6.451 9.700 1.00 84.56 180 ILE A O 1
ATOM 1368 N N . LEU A 1 181 ? -9.184 5.736 7.647 1.00 84.00 181 LEU A N 1
ATOM 1369 C CA . LEU A 1 181 ? -10.445 6.481 7.579 1.00 84.00 181 LEU A CA 1
ATOM 1370 C C . LEU A 1 181 ? -11.431 6.093 8.690 1.00 84.00 181 LEU A C 1
ATOM 1372 O O . LEU A 1 181 ? -11.883 7.000 9.391 1.00 84.00 181 LEU A O 1
ATOM 1376 N N . PRO A 1 182 ? -11.729 4.799 8.948 1.00 78.81 182 PRO A N 1
ATOM 1377 C CA . PRO A 1 182 ? -12.567 4.428 10.085 1.00 78.81 182 PRO A CA 1
ATOM 1378 C C . PRO A 1 182 ? -11.994 4.926 11.403 1.00 78.81 182 PRO A C 1
ATOM 1380 O O . PRO A 1 182 ? -12.744 5.414 12.239 1.00 78.81 182 PRO A O 1
ATOM 1383 N N . PHE A 1 183 ? -10.671 4.842 11.581 1.00 82.75 183 PHE A N 1
ATOM 1384 C CA . PHE A 1 183 ? -10.013 5.292 12.802 1.00 82.75 183 PHE A CA 1
ATOM 1385 C C . PHE A 1 183 ? -10.176 6.795 13.020 1.00 82.75 183 PHE A C 1
ATOM 1387 O O . PHE A 1 183 ? -10.569 7.204 14.110 1.00 82.75 183 PHE A O 1
ATOM 1394 N N . LEU A 1 184 ? -9.949 7.608 11.987 1.00 82.44 184 LEU A N 1
ATOM 1395 C CA . LEU A 1 184 ? -10.092 9.061 12.054 1.00 82.44 184 LEU A CA 1
ATOM 1396 C C . LEU A 1 184 ? -11.540 9.482 12.347 1.00 82.44 184 LEU A C 1
ATOM 1398 O O . LEU A 1 184 ? -11.788 10.309 13.223 1.00 82.44 184 LEU A O 1
ATOM 1402 N N . VAL A 1 185 ? -12.513 8.874 11.664 1.00 79.75 185 VAL A N 1
ATOM 1403 C CA . VAL A 1 185 ? -13.937 9.134 11.934 1.00 79.75 185 VAL A CA 1
ATOM 1404 C C . VAL A 1 185 ? -14.294 8.702 13.350 1.00 79.75 185 VAL A C 1
ATOM 1406 O O . VAL A 1 185 ? -15.026 9.400 14.056 1.00 79.75 185 VAL A O 1
ATOM 1409 N N . TRP A 1 186 ? -13.777 7.552 13.782 1.00 82.44 186 TRP A N 1
ATOM 1410 C CA . TRP A 1 186 ? -14.056 7.008 15.099 1.00 82.44 186 TRP A CA 1
ATOM 1411 C C . TRP A 1 186 ? -13.542 7.922 16.211 1.00 82.44 186 TRP A C 1
ATOM 1413 O O . TRP A 1 186 ? -14.291 8.260 17.134 1.00 82.44 186 TRP A O 1
ATOM 1423 N N . THR A 1 187 ? -12.296 8.383 16.102 1.00 81.88 187 THR A N 1
ATOM 1424 C CA . THR A 1 187 ? -11.677 9.270 17.091 1.00 81.88 187 THR A CA 1
ATOM 1425 C C . THR A 1 187 ? -12.343 10.640 17.124 1.00 81.88 187 THR A C 1
ATOM 1427 O O . THR A 1 187 ? -12.617 11.151 18.208 1.00 81.88 187 THR A O 1
ATOM 1430 N N . HIS A 1 188 ? -12.695 11.211 15.972 1.00 78.69 188 HIS A N 1
ATOM 1431 C CA . HIS A 1 188 ? -13.348 12.517 15.925 1.00 78.69 188 HIS A CA 1
ATOM 1432 C C . HIS A 1 188 ? -14.786 12.477 16.478 1.00 78.69 188 HIS A C 1
ATOM 1434 O O . HIS A 1 188 ? -15.173 13.310 17.300 1.00 78.69 188 HIS A O 1
ATOM 1440 N N . ARG A 1 189 ? -15.588 11.481 16.074 1.00 77.50 189 ARG A N 1
ATOM 1441 C CA . ARG A 1 189 ? -17.038 11.449 16.344 1.00 77.50 189 ARG A CA 1
ATOM 1442 C C . ARG A 1 189 ? -17.425 10.663 17.593 1.00 77.50 189 ARG A C 1
ATOM 1444 O O . ARG A 1 189 ? -18.358 11.049 18.301 1.00 77.50 189 ARG A O 1
ATOM 1451 N N . TYR A 1 190 ? -16.744 9.552 17.856 1.00 80.19 190 TYR A N 1
ATOM 1452 C CA . TYR A 1 190 ? -17.171 8.575 18.857 1.00 80.19 190 TYR A CA 1
ATOM 1453 C C . TYR A 1 190 ? -16.267 8.533 20.092 1.00 80.19 190 TYR A C 1
ATOM 1455 O O . TYR A 1 190 ? -16.745 8.093 21.136 1.00 80.19 190 TYR A O 1
ATOM 1463 N N . ALA A 1 191 ? -15.039 9.073 20.059 1.00 80.25 191 ALA A N 1
ATOM 1464 C CA . ALA A 1 191 ? -14.140 9.050 21.224 1.00 80.25 191 ALA A CA 1
ATOM 1465 C C . ALA A 1 191 ? -14.757 9.681 22.482 1.00 80.25 191 ALA A C 1
ATOM 1467 O O . ALA A 1 191 ? -14.656 9.119 23.568 1.00 80.25 191 ALA A O 1
ATOM 1468 N N . LYS A 1 192 ? -15.481 10.803 22.350 1.00 77.12 192 LYS A N 1
ATOM 1469 C CA . LYS A 1 192 ? -16.153 11.467 23.490 1.00 77.12 192 LYS A CA 1
ATOM 1470 C C . LYS A 1 192 ? -17.333 10.664 24.065 1.00 77.12 192 LYS A C 1
ATOM 1472 O O . LYS A 1 192 ? -17.756 10.912 25.196 1.00 77.12 192 LYS A O 1
ATOM 1477 N N . ARG A 1 193 ? -17.892 9.741 23.276 1.00 77.56 193 ARG A N 1
ATOM 1478 C CA . ARG A 1 193 ? -19.051 8.895 23.622 1.00 77.56 193 ARG A CA 1
ATOM 1479 C C . ARG A 1 193 ? -18.641 7.465 23.983 1.00 77.56 193 ARG A C 1
ATOM 1481 O O . ARG A 1 193 ? -19.460 6.712 24.512 1.00 77.56 193 ARG A O 1
ATOM 1488 N N . ALA A 1 194 ? -17.380 7.105 23.742 1.00 74.06 194 ALA A N 1
ATOM 1489 C CA . ALA A 1 194 ? -16.820 5.808 24.071 1.00 74.06 194 ALA A CA 1
ATOM 1490 C C . ALA A 1 194 ? -16.974 5.535 25.577 1.00 74.06 194 ALA A C 1
ATOM 1492 O O . ALA A 1 194 ? -16.572 6.334 26.422 1.00 74.06 194 ALA A O 1
ATOM 1493 N N . GLY A 1 195 ? -17.625 4.420 25.912 1.00 69.88 195 GLY A N 1
ATOM 1494 C CA . GLY A 1 195 ? -17.910 4.024 27.295 1.00 69.88 195 GLY A CA 1
ATOM 1495 C C . GLY A 1 195 ? -19.179 4.625 27.913 1.00 69.88 195 GLY A C 1
ATOM 1496 O O . GLY A 1 195 ? -19.547 4.213 29.012 1.00 69.88 195 GLY A O 1
ATOM 1497 N N . LYS A 1 196 ? -19.872 5.548 27.229 1.00 73.38 196 LYS A N 1
ATOM 1498 C CA . LYS A 1 196 ? -21.197 6.060 27.639 1.00 73.38 196 LYS A CA 1
ATOM 1499 C C . LYS A 1 196 ? -22.335 5.388 26.870 1.00 73.38 196 LYS A C 1
ATOM 1501 O O . LYS A 1 196 ? -23.374 5.097 27.452 1.00 73.38 196 LYS A O 1
ATOM 1506 N N . GLU A 1 197 ? -22.114 5.103 25.590 1.00 78.94 197 GLU A N 1
ATOM 1507 C CA . GLU A 1 197 ? -23.078 4.469 24.685 1.00 78.94 197 GLU A CA 1
ATOM 1508 C C . GLU A 1 197 ? -22.398 3.366 23.860 1.00 78.94 197 GLU A C 1
ATOM 1510 O O . GLU A 1 197 ? -21.166 3.305 23.774 1.00 78.94 197 GLU A O 1
ATOM 1515 N N . LYS A 1 198 ? -23.193 2.482 23.241 1.00 74.69 198 LYS A N 1
ATOM 1516 C CA . LYS A 1 198 ? -22.669 1.514 22.267 1.00 74.69 198 LYS A CA 1
ATOM 1517 C C . LYS A 1 198 ? -22.219 2.272 21.017 1.00 74.69 198 LYS A C 1
ATOM 1519 O O . LYS A 1 198 ? -23.049 2.789 20.276 1.00 74.69 198 LYS A O 1
ATOM 1524 N N . VAL A 1 199 ? -20.909 2.336 20.800 1.00 80.25 199 VAL A N 1
ATOM 1525 C CA . VAL A 1 199 ? -20.299 2.926 19.601 1.00 80.25 199 VAL A CA 1
ATOM 1526 C C . VAL A 1 199 ? -19.981 1.825 18.581 1.00 80.25 199 VAL A C 1
ATOM 1528 O O . VAL A 1 199 ? -19.612 0.724 19.000 1.00 80.25 199 VAL A O 1
ATOM 1531 N N . PRO A 1 200 ? -20.130 2.089 17.270 1.00 79.94 200 PRO A N 1
ATOM 1532 C CA . PRO A 1 200 ? -19.830 1.103 16.233 1.00 79.94 200 PRO A CA 1
ATOM 1533 C C . PRO A 1 200 ? -18.349 0.710 16.269 1.00 79.94 200 PRO A C 1
ATOM 1535 O O . PRO A 1 200 ? -17.485 1.535 16.595 1.00 79.94 200 PRO A O 1
ATOM 1538 N N . LEU A 1 201 ? -18.042 -0.545 15.934 1.00 78.44 201 LEU A N 1
ATOM 1539 C CA . LEU A 1 201 ? -16.654 -0.974 15.765 1.00 78.44 201 LEU A CA 1
ATOM 1540 C C . LEU A 1 201 ? -16.078 -0.444 14.447 1.00 78.44 201 LEU A C 1
ATOM 1542 O O . LEU A 1 201 ? -16.781 -0.338 13.451 1.00 78.44 201 LEU A O 1
ATOM 1546 N N . LEU A 1 202 ? -14.760 -0.221 14.411 1.00 75.50 202 LEU A N 1
ATOM 1547 C CA . LEU A 1 202 ? -14.027 0.252 13.222 1.00 75.50 202 LEU A CA 1
ATOM 1548 C C . LEU A 1 202 ? -14.339 -0.555 11.949 1.00 75.50 202 LEU A C 1
ATOM 1550 O O . LEU A 1 202 ? -14.514 0.011 10.876 1.00 75.50 202 LEU A O 1
ATOM 1554 N N . LYS A 1 203 ? -14.454 -1.881 12.083 1.00 71.69 203 LYS A N 1
ATOM 1555 C CA . LYS A 1 203 ? -14.763 -2.806 10.979 1.00 71.69 203 LYS A CA 1
ATOM 1556 C C . LYS A 1 203 ? -16.193 -2.679 10.435 1.00 71.69 203 LYS A C 1
ATOM 1558 O O . LYS A 1 203 ? -16.465 -3.139 9.340 1.00 71.69 203 LYS A O 1
ATOM 1563 N N . GLU A 1 204 ? -17.104 -2.091 11.207 1.00 75.62 204 GLU A N 1
ATOM 1564 C CA . GLU A 1 204 ? -18.520 -1.931 10.847 1.00 75.62 204 GLU A CA 1
ATOM 1565 C C . GLU A 1 204 ? -18.770 -0.601 10.124 1.00 75.62 204 GLU A C 1
ATOM 1567 O O . GLU A 1 204 ? -19.852 -0.380 9.591 1.00 75.62 204 GLU A O 1
ATOM 1572 N N . MET A 1 205 ? -17.776 0.295 10.104 1.00 76.00 205 MET A N 1
ATOM 1573 C CA . MET A 1 205 ? -17.918 1.651 9.568 1.00 76.00 205 MET A CA 1
ATOM 1574 C C . MET A 1 205 ? -17.756 1.727 8.049 1.00 76.00 205 MET A C 1
ATOM 1576 O O . MET A 1 205 ? -18.282 2.654 7.439 1.00 76.00 205 MET A O 1
ATOM 1580 N N . LEU A 1 206 ? -17.034 0.783 7.436 1.00 75.44 206 LEU A N 1
ATOM 1581 C CA . LEU A 1 206 ? -16.857 0.720 5.986 1.00 75.44 206 LEU A CA 1
ATOM 1582 C C . LEU A 1 206 ? -17.289 -0.652 5.454 1.00 75.44 206 LEU A C 1
ATOM 1584 O O . LEU A 1 206 ? -16.813 -1.669 5.959 1.00 75.44 206 LEU A O 1
ATOM 1588 N N . PRO A 1 207 ? -18.144 -0.707 4.417 1.00 79.44 207 PRO A N 1
ATOM 1589 C CA . PRO A 1 207 ? -18.571 -1.970 3.835 1.00 79.44 207 PRO A CA 1
ATOM 1590 C C . PRO A 1 207 ? -17.398 -2.661 3.132 1.00 79.44 207 PRO A C 1
ATOM 1592 O O . PRO A 1 207 ? -16.821 -2.125 2.184 1.00 79.44 207 PRO A O 1
ATOM 1595 N N . GLU A 1 208 ? -17.081 -3.886 3.557 1.00 78.12 208 GLU A N 1
ATOM 1596 C CA . GLU A 1 208 ? -15.977 -4.673 2.988 1.00 78.12 208 GLU A CA 1
ATOM 1597 C C . GLU A 1 208 ? -16.153 -4.916 1.479 1.00 78.12 208 GLU A C 1
ATOM 1599 O O . GLU A 1 208 ? -15.188 -4.847 0.721 1.00 78.12 208 GLU A O 1
ATOM 1604 N N . GLY A 1 209 ? -17.397 -5.126 1.027 1.00 79.69 209 GLY A N 1
ATOM 1605 C CA . GLY A 1 209 ? -17.734 -5.343 -0.384 1.00 79.69 209 GLY A CA 1
ATOM 1606 C C . GLY A 1 209 ? -17.319 -4.188 -1.298 1.00 79.69 209 GLY A C 1
ATOM 1607 O O . GLY A 1 209 ? -16.721 -4.421 -2.348 1.00 79.69 209 GLY A O 1
ATOM 1608 N N . ALA A 1 210 ? -17.561 -2.943 -0.873 1.00 80.50 210 ALA A N 1
ATOM 1609 C CA . ALA A 1 210 ? -17.160 -1.763 -1.640 1.00 80.50 210 ALA A CA 1
ATOM 1610 C C . ALA A 1 210 ? -15.637 -1.674 -1.775 1.00 80.50 210 ALA A C 1
ATOM 1612 O O . ALA A 1 210 ? -15.130 -1.254 -2.810 1.00 80.50 210 ALA A O 1
ATOM 1613 N N . GLY A 1 211 ? -14.909 -2.116 -0.751 1.00 82.38 211 GLY A N 1
ATOM 1614 C CA . GLY A 1 211 ? -13.458 -2.124 -0.787 1.00 82.38 211 GLY A CA 1
ATOM 1615 C C . GLY A 1 211 ? -12.861 -3.229 -1.649 1.00 82.38 211 GLY A C 1
ATOM 1616 O O . GLY A 1 211 ? -11.845 -2.998 -2.299 1.00 82.38 211 GLY A O 1
ATOM 1617 N N . TYR A 1 212 ? -13.492 -4.402 -1.727 1.00 85.75 212 TYR A N 1
ATOM 1618 C CA . TYR A 1 212 ? -13.081 -5.418 -2.700 1.00 85.75 212 TYR A CA 1
ATOM 1619 C C . TYR A 1 212 ? -13.321 -4.952 -4.136 1.00 85.75 212 TYR A C 1
ATOM 1621 O O . TYR A 1 212 ? -12.454 -5.143 -4.987 1.00 85.75 212 TYR A O 1
ATOM 1629 N N . LEU A 1 213 ? -14.460 -4.303 -4.394 1.00 87.81 213 LEU A N 1
ATOM 1630 C CA . LEU A 1 213 ? -14.767 -3.741 -5.706 1.00 87.81 213 LEU A CA 1
ATOM 1631 C C . LEU A 1 213 ? -13.785 -2.622 -6.082 1.00 87.81 213 LEU A C 1
ATOM 1633 O O . LEU A 1 213 ? -13.245 -2.638 -7.184 1.00 87.81 213 LEU A O 1
ATOM 1637 N N . ALA A 1 214 ? -13.510 -1.701 -5.155 1.00 88.75 214 ALA A N 1
ATOM 1638 C CA . ALA A 1 214 ? -12.541 -0.624 -5.340 1.00 88.75 214 ALA A CA 1
ATOM 1639 C C . ALA A 1 214 ? -11.146 -1.168 -5.673 1.00 88.75 214 ALA A C 1
ATOM 1641 O O . ALA A 1 214 ? -10.572 -0.808 -6.698 1.00 88.75 214 ALA A O 1
ATOM 1642 N N . GLY A 1 215 ? -10.637 -2.105 -4.867 1.00 89.56 215 GLY A N 1
ATOM 1643 C CA . GLY A 1 215 ? -9.346 -2.748 -5.112 1.00 89.56 215 GLY A CA 1
ATOM 1644 C C . GLY A 1 215 ? -9.284 -3.489 -6.445 1.00 89.56 215 GLY A C 1
ATOM 1645 O O . GLY A 1 215 ? -8.283 -3.397 -7.151 1.00 89.56 215 GLY A O 1
ATOM 1646 N N . GLY A 1 216 ? -10.362 -4.184 -6.819 1.00 90.88 216 GLY A N 1
ATOM 1647 C CA . GLY A 1 216 ? -10.471 -4.862 -8.110 1.00 90.88 216 GLY A CA 1
ATOM 1648 C C . GLY A 1 216 ? -10.419 -3.893 -9.292 1.00 90.88 216 GLY A C 1
ATOM 1649 O O . GLY A 1 216 ? -9.662 -4.123 -10.232 1.00 90.88 216 GLY A O 1
ATOM 1650 N N . LEU A 1 217 ? -11.167 -2.788 -9.228 1.00 92.00 217 LEU A N 1
ATOM 1651 C CA . LEU A 1 217 ? -11.174 -1.747 -10.261 1.00 92.00 217 LEU A CA 1
ATOM 1652 C C . LEU A 1 217 ? -9.820 -1.037 -10.377 1.00 92.00 217 LEU A C 1
ATOM 1654 O O . LEU A 1 217 ? -9.340 -0.828 -11.490 1.00 92.00 217 LEU A O 1
ATOM 1658 N N . LEU A 1 218 ? -9.181 -0.722 -9.246 1.00 92.69 218 LEU A N 1
ATOM 1659 C CA . LEU A 1 218 ? -7.841 -0.132 -9.217 1.00 92.69 218 LEU A CA 1
ATOM 1660 C C . LEU A 1 218 ? -6.810 -1.079 -9.838 1.00 92.69 218 LEU A C 1
ATOM 1662 O O . LEU A 1 218 ? -6.058 -0.666 -10.715 1.00 92.69 218 LEU A O 1
ATOM 1666 N N . ALA A 1 219 ? -6.806 -2.355 -9.444 1.00 93.50 219 ALA A N 1
ATOM 1667 C CA . ALA A 1 219 ? -5.891 -3.348 -10.000 1.00 93.50 219 ALA A CA 1
ATOM 1668 C C . ALA A 1 219 ? -6.122 -3.554 -11.505 1.00 93.50 219 ALA A C 1
ATOM 1670 O O . ALA A 1 219 ? -5.171 -3.568 -12.282 1.00 93.50 219 ALA A O 1
ATOM 1671 N N . PHE A 1 220 ? -7.378 -3.667 -11.937 1.00 93.19 220 PHE A N 1
ATOM 1672 C CA . PHE A 1 220 ? -7.719 -3.839 -13.348 1.00 93.19 220 PHE A CA 1
ATOM 1673 C C . PHE A 1 220 ? -7.320 -2.620 -14.191 1.00 93.19 220 PHE A C 1
ATOM 1675 O O . PHE A 1 220 ? -6.679 -2.767 -15.232 1.00 93.19 220 PHE A O 1
ATOM 1682 N N . GLY A 1 221 ? -7.634 -1.412 -13.713 1.00 91.19 221 GLY A N 1
ATOM 1683 C CA . GLY A 1 221 ? -7.245 -0.164 -14.364 1.00 91.19 221 GLY A CA 1
ATOM 1684 C C . GLY A 1 221 ? -5.727 0.004 -14.440 1.00 91.19 221 GLY A C 1
ATOM 1685 O O . GLY A 1 221 ? -5.201 0.355 -15.494 1.00 91.19 221 GLY A O 1
ATOM 1686 N N . ALA A 1 222 ? -5.008 -0.319 -13.361 1.00 92.62 222 ALA A N 1
ATOM 1687 C CA . ALA A 1 222 ? -3.549 -0.277 -13.329 1.00 92.62 222 ALA A CA 1
ATOM 1688 C C . ALA A 1 222 ? -2.925 -1.276 -14.313 1.00 92.62 222 ALA A C 1
ATOM 1690 O O . ALA A 1 222 ? -2.009 -0.910 -15.049 1.00 92.62 222 ALA A O 1
ATOM 1691 N N . LEU A 1 223 ? -3.443 -2.508 -14.376 1.00 94.12 223 LEU A N 1
ATOM 1692 C CA . LEU A 1 223 ? -2.932 -3.549 -15.267 1.00 94.12 223 LEU A CA 1
ATOM 1693 C C . LEU A 1 223 ? -3.022 -3.140 -16.735 1.00 94.12 223 LEU A C 1
ATOM 1695 O O . LEU A 1 223 ? -2.042 -3.281 -17.456 1.00 94.12 223 LEU A O 1
ATOM 1699 N N . LEU A 1 224 ? -4.168 -2.611 -17.161 1.00 92.62 224 LEU A N 1
ATOM 1700 C CA . LEU A 1 224 ? -4.409 -2.255 -18.559 1.00 92.62 224 LEU A CA 1
ATOM 1701 C C . LEU A 1 224 ? -3.818 -0.901 -18.966 1.00 92.62 224 LEU A C 1
ATOM 1703 O O . LEU A 1 224 ? -3.640 -0.663 -20.160 1.00 92.62 224 LEU A O 1
ATOM 1707 N N . SER A 1 225 ? -3.490 -0.036 -18.002 1.00 89.25 225 SER A N 1
ATOM 1708 C CA . SER A 1 225 ? -3.032 1.334 -18.260 1.00 89.25 225 SER A CA 1
ATOM 1709 C C . SER A 1 225 ? -1.863 1.481 -19.249 1.00 89.25 225 SER A C 1
ATOM 1711 O O . SER A 1 225 ? -1.914 2.433 -20.030 1.00 89.25 225 SER A O 1
ATOM 1713 N N . PRO A 1 226 ? -0.856 0.579 -19.318 1.00 88.69 226 PRO A N 1
ATOM 1714 C CA . PRO A 1 226 ? 0.245 0.747 -20.268 1.00 88.69 226 PRO A CA 1
ATOM 1715 C C . PRO A 1 226 ? -0.154 0.533 -21.732 1.00 88.69 226 PRO A C 1
ATOM 1717 O O . PRO A 1 226 ? 0.476 1.096 -22.622 1.00 88.69 226 PRO A O 1
ATOM 1720 N N . TRP A 1 227 ? -1.185 -0.275 -21.988 1.00 89.62 227 TRP A N 1
ATOM 1721 C CA . TRP A 1 227 ? -1.649 -0.594 -23.344 1.00 89.62 227 TRP A CA 1
ATOM 1722 C C . TRP A 1 227 ? -2.887 0.201 -23.746 1.00 89.62 227 TRP A C 1
ATOM 1724 O O . TRP A 1 227 ? -3.099 0.483 -24.922 1.00 89.62 227 TRP A O 1
ATOM 1734 N N . PHE A 1 228 ? -3.705 0.573 -22.766 1.00 89.81 228 PHE A N 1
ATOM 1735 C CA . PHE A 1 228 ? -4.991 1.211 -22.971 1.00 89.81 228 PHE A CA 1
ATOM 1736 C C . PHE A 1 228 ? -5.114 2.435 -22.060 1.00 89.81 228 PHE A C 1
ATOM 1738 O O . PHE A 1 228 ? -5.522 2.306 -20.904 1.00 89.81 228 PHE A O 1
ATOM 1745 N N . PRO A 1 229 ? -4.835 3.648 -22.568 1.00 82.69 229 PRO A N 1
ATOM 1746 C CA . PRO A 1 229 ? -4.916 4.874 -21.771 1.00 82.69 229 PRO A CA 1
ATOM 1747 C C . PRO A 1 229 ? -6.305 5.124 -21.163 1.00 82.69 229 PRO A C 1
ATOM 1749 O O . PRO A 1 229 ? -6.431 5.710 -20.092 1.00 82.69 229 PRO A O 1
ATOM 1752 N N . TRP A 1 230 ? -7.368 4.631 -21.806 1.00 85.38 230 TRP A N 1
ATOM 1753 C CA . TRP A 1 230 ? -8.736 4.725 -21.290 1.00 85.38 230 TRP A CA 1
ATOM 1754 C C . TRP A 1 230 ? -8.982 3.863 -20.040 1.00 85.38 230 TRP A C 1
ATOM 1756 O O . TRP A 1 230 ? -9.946 4.112 -19.317 1.00 85.38 230 TRP A O 1
ATOM 1766 N N . ALA A 1 231 ? -8.112 2.900 -19.719 1.00 86.56 231 ALA A N 1
ATOM 1767 C CA . ALA A 1 231 ? -8.205 2.118 -18.485 1.00 86.56 231 ALA A CA 1
ATOM 1768 C C . ALA A 1 231 ? -8.013 2.974 -17.219 1.00 86.56 231 ALA A C 1
ATOM 1770 O O . ALA A 1 231 ? -8.455 2.585 -16.135 1.00 86.56 231 ALA A O 1
ATOM 1771 N N . VAL A 1 232 ? -7.444 4.178 -17.354 1.00 83.44 232 VAL A N 1
ATOM 1772 C CA . VAL A 1 232 ? -7.366 5.172 -16.273 1.00 83.44 232 VAL A CA 1
ATOM 1773 C C . VAL A 1 232 ? -8.760 5.557 -15.764 1.00 83.44 232 VAL A C 1
ATOM 1775 O O . VAL A 1 232 ? -8.915 5.840 -14.579 1.00 83.44 232 VAL A O 1
ATOM 1778 N N . TRP A 1 233 ? -9.804 5.483 -16.596 1.00 85.69 233 TRP A N 1
ATOM 1779 C CA . TRP A 1 233 ? -11.180 5.702 -16.143 1.00 85.69 233 TRP A CA 1
ATOM 1780 C C . TRP A 1 233 ? -11.658 4.608 -15.187 1.00 85.69 233 TRP A C 1
ATOM 1782 O O . TRP A 1 233 ? -12.268 4.916 -14.167 1.00 85.69 233 TRP A O 1
ATOM 1792 N N . ALA A 1 234 ? -11.328 3.340 -15.456 1.00 86.31 234 ALA A N 1
ATOM 1793 C CA . ALA A 1 234 ? -11.632 2.243 -14.536 1.00 86.31 234 ALA A CA 1
ATOM 1794 C C . ALA A 1 234 ? -10.884 2.408 -13.202 1.00 86.31 234 ALA A C 1
ATOM 1796 O O . ALA A 1 234 ? -11.463 2.204 -12.135 1.00 86.31 234 ALA A O 1
ATOM 1797 N N . TYR A 1 235 ? -9.630 2.866 -13.258 1.00 88.00 235 TYR A N 1
ATOM 1798 C CA . TYR A 1 235 ? -8.853 3.216 -12.070 1.00 88.00 235 TYR A CA 1
ATOM 1799 C C . TYR A 1 235 ? -9.502 4.362 -11.275 1.00 88.00 235 TYR A C 1
ATOM 1801 O O . TYR A 1 235 ? -9.703 4.249 -10.066 1.00 88.00 235 TYR A O 1
ATOM 1809 N N . ALA A 1 236 ? -9.898 5.444 -11.950 1.00 87.31 236 ALA A N 1
ATOM 1810 C CA . ALA A 1 236 ? -10.573 6.582 -11.332 1.00 87.31 236 ALA A CA 1
ATOM 1811 C C . ALA A 1 236 ? -11.886 6.170 -10.646 1.00 87.31 236 ALA A C 1
ATOM 1813 O O . ALA A 1 236 ? -12.142 6.592 -9.519 1.00 87.31 236 ALA A O 1
ATOM 1814 N N . LEU A 1 237 ? -12.678 5.290 -11.271 1.00 87.25 237 LEU A N 1
ATOM 1815 C CA . LEU A 1 237 ? -13.885 4.723 -10.661 1.00 87.25 237 LEU A CA 1
ATOM 1816 C C . LEU A 1 237 ? -13.568 3.931 -9.385 1.00 87.25 237 LEU A C 1
ATOM 1818 O O . LEU A 1 237 ? -14.300 4.038 -8.402 1.00 87.25 237 LEU A O 1
ATOM 1822 N N . GLY A 1 238 ? -12.460 3.185 -9.372 1.00 83.75 238 GLY A N 1
ATOM 1823 C CA . GLY A 1 238 ? -11.981 2.465 -8.192 1.00 83.75 238 GLY A CA 1
ATOM 1824 C C . GLY A 1 238 ? -11.595 3.374 -7.020 1.00 83.75 238 GLY A C 1
ATOM 1825 O O . GLY A 1 238 ? -11.722 2.961 -5.873 1.00 83.75 238 GLY A O 1
ATOM 1826 N N . ALA A 1 239 ? -11.195 4.623 -7.277 1.00 84.56 239 ALA A N 1
ATOM 1827 C CA . ALA A 1 239 ? -10.855 5.597 -6.235 1.00 84.56 239 ALA A CA 1
ATOM 1828 C C . ALA A 1 239 ? -12.084 6.295 -5.612 1.00 84.56 239 ALA A C 1
ATOM 1830 O O . ALA A 1 239 ? -12.005 6.803 -4.488 1.00 84.56 239 ALA A O 1
ATOM 1831 N N . LEU A 1 240 ? -13.230 6.311 -6.307 1.00 83.19 240 LEU A N 1
ATOM 1832 C CA . LEU A 1 240 ? -14.442 7.024 -5.876 1.00 83.19 240 LEU A CA 1
ATOM 1833 C C . LEU A 1 240 ? -14.955 6.627 -4.479 1.00 83.19 240 LEU A C 1
ATOM 1835 O O . LEU A 1 240 ? -15.298 7.533 -3.715 1.00 83.19 240 LEU A O 1
ATOM 1839 N N . PRO A 1 241 ? -14.992 5.339 -4.076 1.00 78.88 241 PRO A N 1
ATOM 1840 C CA . PRO A 1 241 ? -15.463 4.961 -2.744 1.00 78.88 241 PRO A CA 1
ATOM 1841 C C . PRO A 1 241 ? -14.618 5.563 -1.614 1.00 78.88 241 PRO A C 1
ATOM 1843 O O . PRO A 1 241 ? -15.146 5.857 -0.542 1.00 78.88 241 PRO A O 1
ATOM 1846 N N . HIS A 1 242 ? -13.318 5.780 -1.840 1.00 75.81 242 HIS A N 1
ATOM 1847 C CA . HIS A 1 242 ? -12.427 6.372 -0.834 1.00 75.81 242 HIS A CA 1
ATOM 1848 C C . HIS A 1 242 ? -12.620 7.874 -0.758 1.00 75.81 242 HIS A C 1
ATOM 1850 O O . HIS A 1 242 ? -12.685 8.408 0.343 1.00 75.81 242 HIS A O 1
ATOM 1856 N N . LEU A 1 243 ? -12.792 8.538 -1.905 1.00 78.50 243 LEU A N 1
ATOM 1857 C CA . LEU A 1 243 ? -13.108 9.964 -1.961 1.00 78.50 243 LEU A CA 1
ATOM 1858 C C . LEU A 1 243 ? -14.452 10.268 -1.298 1.00 78.50 243 LEU A C 1
ATOM 1860 O O . LEU A 1 243 ? -14.543 11.215 -0.523 1.00 78.50 243 LEU A O 1
ATOM 1864 N N . TYR A 1 244 ? -15.470 9.436 -1.532 1.00 78.00 244 TYR A N 1
ATOM 1865 C CA . TYR A 1 244 ? -16.760 9.557 -0.855 1.00 78.00 244 TYR A CA 1
ATOM 1866 C C . TYR A 1 244 ? -16.626 9.372 0.662 1.00 78.00 244 TYR A C 1
ATOM 1868 O O . TYR A 1 244 ? -17.147 10.182 1.425 1.00 78.00 244 TYR A O 1
ATOM 1876 N N . ALA A 1 245 ? -15.884 8.352 1.106 1.00 71.25 245 ALA A N 1
ATOM 1877 C CA . ALA A 1 245 ? -15.639 8.134 2.528 1.00 71.25 245 ALA A CA 1
ATOM 1878 C C . ALA A 1 245 ? -14.911 9.326 3.170 1.00 71.25 245 ALA A C 1
ATOM 1880 O O . ALA A 1 245 ? -15.302 9.758 4.249 1.00 71.25 245 ALA A O 1
ATOM 1881 N N . LEU A 1 246 ? -13.898 9.883 2.496 1.00 72.88 246 LEU A N 1
ATOM 1882 C CA . LEU A 1 246 ? -13.138 11.055 2.945 1.00 72.88 246 LEU A CA 1
ATOM 1883 C C . LEU A 1 246 ? -14.022 12.306 3.023 1.00 72.88 246 LEU A C 1
ATOM 1885 O O . LEU A 1 246 ? -13.994 13.033 4.013 1.00 72.88 246 LEU A O 1
ATOM 1889 N N . TRP A 1 247 ? -14.851 12.516 2.001 1.00 75.12 247 TRP A N 1
ATOM 1890 C CA . TRP A 1 247 ? -15.827 13.596 1.949 1.00 75.12 247 TRP A CA 1
ATOM 1891 C C . TRP A 1 247 ? -16.832 13.517 3.100 1.00 75.12 247 TRP A C 1
ATOM 1893 O O . TRP A 1 247 ? -17.098 14.526 3.748 1.00 75.12 247 TRP A O 1
ATOM 1903 N N . GLU A 1 248 ? -17.344 12.324 3.408 1.00 71.06 248 GLU A N 1
ATOM 1904 C CA . GLU A 1 248 ? -18.265 12.118 4.530 1.00 71.06 248 GLU A CA 1
ATOM 1905 C C . GLU A 1 248 ? -17.608 12.440 5.885 1.00 71.06 248 GLU A C 1
ATOM 1907 O O . GLU A 1 248 ? -18.276 12.959 6.778 1.00 71.06 248 GLU A O 1
ATOM 1912 N N . VAL A 1 249 ? -16.294 12.210 6.033 1.00 66.31 249 VAL A N 1
ATOM 1913 C CA . VAL A 1 249 ? -15.532 12.651 7.218 1.00 66.31 249 VAL A CA 1
ATOM 1914 C C . VAL A 1 249 ? -15.447 14.175 7.288 1.00 66.31 249 VAL A C 1
ATOM 1916 O O . VAL A 1 249 ? -15.655 14.753 8.349 1.00 66.31 249 VAL A O 1
ATOM 1919 N N . MET A 1 250 ? -15.117 14.825 6.169 1.00 70.00 250 MET A N 1
ATOM 1920 C CA . MET A 1 250 ? -14.838 16.264 6.123 1.00 70.00 250 MET A CA 1
ATOM 1921 C C . MET A 1 250 ? -16.086 17.138 6.225 1.00 70.00 250 MET A C 1
ATOM 1923 O O . MET A 1 250 ? -15.985 18.303 6.601 1.00 70.00 250 MET A O 1
ATOM 1927 N N . ARG A 1 251 ? -17.263 16.623 5.860 1.00 71.56 251 ARG A N 1
ATOM 1928 C CA . ARG A 1 251 ? -18.472 17.446 5.751 1.00 71.56 251 ARG A CA 1
ATOM 1929 C C . ARG A 1 251 ? -19.059 17.876 7.102 1.00 71.56 251 ARG A C 1
ATOM 1931 O O . ARG A 1 251 ? -20.016 18.652 7.078 1.00 71.56 251 ARG A O 1
ATOM 1938 N N . ARG A 1 252 ? -18.572 17.365 8.245 1.00 52.44 252 ARG A N 1
ATOM 1939 C CA . ARG A 1 252 ? -19.108 17.663 9.592 1.00 52.44 252 ARG A CA 1
ATOM 1940 C C . ARG A 1 252 ? -18.058 17.607 10.706 1.00 52.44 252 ARG A C 1
ATOM 1942 O O . ARG A 1 252 ? -18.031 16.602 11.457 1.00 52.44 252 ARG A O 1
#

Organism: Thermus thermophilus (strain ATCC 27634 / DSM 579 / HB8) (NCBI:txid300852)

Sequence (252 aa):
MRRGRVLLARTRAVDLEGRRLLLEDGDVLPYRHLVVATGSLPSDLGVPGVGLLALGFAQAPALVPWGGALALAALFHGVDESALGLFLWAANLGLWGLAFGEGLGYLLLLLAYGLALYDAYRILKNRMKRALDIGVRHYLAGLFFLGLALLALPFHPVAAALWFALGFVGLVVTGMLYKILPFLVWTHRYAKRAGKEKVPLLKEMLPEGAGYLAGGLLAFGALLSPWFPWAVWAYALGALPHLYALWEVMRR

InterPro domains:
  IPR036188 FAD/NAD(P)-binding domain superfamily [G3DSA:3.50.50.60] (6-43)
  IPR036188 FAD/NAD(P)-binding domain superfamily [SSF51905] (6-58)